Protein AF-A0A934KWA0-F1 (afdb_monomer)

Mean predicted aligned error: 17.01 Å

Foldseek 3Di:
DDDDDDDPDDDDDDDDDDPDPVVVVVVVCVVVPDPCPVFKDWDADPVGDIDIDGNPVVVVVVVVCPPDDDDDDPDDCPDVVVSVVVVCVVVVVVVLVVCLCPLVVPPDDDDPDPVVVVVSVVVSVVVSVVLVVQQVLCCVQPVPDHSSVLVVLCVQWDWDFDWDQDPVRDTFTATDIDDRDPVNVVVCVSSVHDDDDGDPGPDDPPPPPPDDDDD

Radius of gyration: 34.59 Å; Cα contacts (8 Å, |Δi|>4): 115; chains: 1; bounding box: 73×48×113 Å

Solvent-accessible surface area (backbone atoms only — not comparable to full-atom values): 13966 Å² total; per-residue (Å²): 139,83,84,84,77,83,84,85,78,81,82,75,87,83,81,97,79,73,93,77,68,64,68,67,62,54,54,61,49,66,75,72,46,60,93,60,62,84,35,53,51,73,50,71,46,100,86,70,51,77,47,75,47,70,45,62,67,60,46,50,55,49,60,74,50,59,95,67,81,88,83,87,71,94,65,78,78,88,46,65,66,57,56,50,53,58,58,52,45,53,56,54,51,52,50,50,54,49,43,40,45,62,75,68,57,53,63,93,72,92,62,90,49,69,71,57,45,52,54,49,50,51,53,52,49,51,53,48,52,53,50,50,52,47,38,54,56,30,53,76,71,40,77,86,63,53,51,62,63,52,52,60,53,52,63,69,59,43,81,42,79,46,75,44,80,42,98,85,78,45,76,43,81,41,71,43,67,56,80,68,52,71,71,46,45,52,49,30,60,67,69,71,53,79,79,79,81,77,68,76,76,84,74,83,70,77,78,76,73,81,71,82,83,82,133

Secondary structure (DSSP, 8-state):
------------S-----SSSHHHHHHHHHHHS-TTTTTEEEEE-TTS-EEEEE-HHHHHHHHHHTT------SS-TT-HHHHHHHHHHHHHHHHHHHHHHHTS--------SHHHHHHHHHHHHHHHHHHHHHHHHHHHH-TT--HHHHHHHHTT--EEEEEEE-TTSPEEEEEEEPPPPHHHHHHHHHHTPPPPPPPPP--------------

pLDDT: mean 72.19, std 19.42, range [23.7, 92.31]

Structure (mmCIF, N/CA/C/O backbone):
data_AF-A0A934KWA0-F1
#
_entry.id   AF-A0A934KWA0-F1
#
loop_
_atom_site.group_PDB
_atom_site.id
_atom_site.type_symbol
_atom_site.label_atom_id
_atom_site.label_alt_id
_atom_site.label_comp_id
_atom_site.label_asym_id
_atom_site.label_entity_id
_atom_site.label_seq_id
_atom_site.pdbx_PDB_ins_code
_atom_site.Cartn_x
_atom_site.Cartn_y
_atom_site.Cartn_z
_atom_site.occupancy
_atom_site.B_iso_or_equiv
_atom_site.auth_seq_id
_atom_site.auth_comp_id
_atom_site.auth_asym_id
_atom_site.auth_atom_id
_atom_site.pdbx_PDB_model_num
ATOM 1 N N . MET A 1 1 ? -10.140 -3.888 -29.975 1.00 26.48 1 MET A N 1
ATOM 2 C CA . MET A 1 1 ? -10.952 -3.617 -31.179 1.00 26.48 1 MET A CA 1
ATOM 3 C C . MET A 1 1 ? -10.407 -2.342 -31.814 1.00 26.48 1 MET A C 1
ATOM 5 O O . MET A 1 1 ? -10.840 -1.253 -31.469 1.00 26.48 1 MET A O 1
ATOM 9 N N . ALA A 1 2 ? -9.327 -2.464 -32.592 1.00 24.69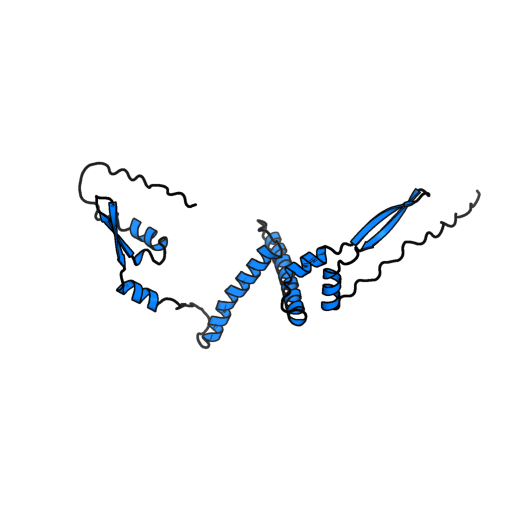 2 ALA A N 1
ATOM 10 C CA . ALA A 1 2 ? -8.645 -1.319 -33.194 1.00 24.69 2 ALA A CA 1
ATOM 11 C C . ALA A 1 2 ? -9.291 -1.021 -34.550 1.00 24.69 2 ALA A C 1
ATOM 13 O O . ALA A 1 2 ? -9.320 -1.880 -35.429 1.00 24.69 2 ALA A O 1
ATOM 14 N N . LEU A 1 3 ? -9.861 0.175 -34.671 1.00 24.25 3 LEU A N 1
ATOM 15 C CA . LEU A 1 3 ? -10.501 0.674 -35.879 1.00 24.25 3 LEU A CA 1
ATOM 16 C C . LEU A 1 3 ? -9.450 0.859 -36.981 1.00 24.25 3 LEU A C 1
ATOM 18 O O . LEU A 1 3 ? -8.521 1.652 -36.849 1.00 24.25 3 LEU A O 1
ATOM 22 N N . PHE A 1 4 ? -9.620 0.107 -38.063 1.00 23.70 4 PHE A N 1
ATOM 23 C CA . PHE A 1 4 ? -8.914 0.268 -39.327 1.00 23.70 4 PHE A CA 1
ATOM 24 C C . PHE A 1 4 ? -9.468 1.527 -40.015 1.00 23.70 4 PHE A C 1
ATOM 26 O O . PHE A 1 4 ? -10.576 1.503 -40.547 1.00 23.70 4 PHE A O 1
ATOM 33 N N . THR A 1 5 ? -8.747 2.646 -39.997 1.00 24.77 5 THR A N 1
ATOM 34 C CA . THR A 1 5 ? -9.050 3.783 -40.879 1.00 24.77 5 THR A CA 1
ATOM 35 C C . THR A 1 5 ? -8.259 3.624 -42.179 1.00 24.77 5 THR A C 1
ATOM 37 O O . THR A 1 5 ? -7.027 3.654 -42.151 1.00 24.77 5 THR A O 1
ATOM 40 N N . PRO A 1 6 ? -8.913 3.446 -43.342 1.00 26.98 6 PRO A N 1
ATOM 41 C CA . PRO A 1 6 ? -8.205 3.368 -44.608 1.00 26.98 6 PRO A CA 1
ATOM 42 C C . PRO A 1 6 ? -7.765 4.773 -45.032 1.00 26.98 6 PRO A C 1
ATOM 44 O O . PRO A 1 6 ? -8.578 5.687 -45.190 1.00 26.98 6 PRO A O 1
ATOM 47 N N . PHE A 1 7 ? -6.461 4.947 -45.238 1.00 31.39 7 PHE A N 1
ATOM 48 C CA . PHE A 1 7 ? -5.894 6.161 -45.815 1.00 31.39 7 PHE A CA 1
ATOM 49 C C . PHE A 1 7 ? -6.239 6.213 -47.309 1.00 31.39 7 PHE A C 1
ATOM 51 O O . PHE A 1 7 ? -5.635 5.532 -48.136 1.00 31.39 7 PHE A O 1
ATOM 58 N N . ARG A 1 8 ? -7.252 7.007 -47.666 1.00 29.08 8 ARG A N 1
ATOM 59 C CA . ARG A 1 8 ? -7.697 7.202 -49.052 1.00 29.08 8 ARG A CA 1
ATOM 60 C C . ARG A 1 8 ? -6.830 8.272 -49.727 1.00 29.08 8 ARG A C 1
ATOM 62 O O . ARG A 1 8 ? -7.223 9.430 -49.830 1.00 29.08 8 ARG A O 1
ATOM 69 N N . GLY A 1 9 ? -5.636 7.885 -50.173 1.00 30.06 9 GLY A N 1
ATOM 70 C CA . GLY A 1 9 ? -4.775 8.715 -51.020 1.00 30.06 9 GLY A CA 1
ATOM 71 C C . GLY A 1 9 ? -5.221 8.641 -52.481 1.00 30.06 9 GLY A C 1
ATOM 72 O O . GLY A 1 9 ? -5.033 7.624 -53.140 1.00 30.06 9 GLY A O 1
ATOM 73 N N . ARG A 1 10 ? -5.846 9.707 -52.985 1.00 28.20 10 ARG A N 1
ATOM 74 C CA . ARG A 1 10 ? -6.274 9.841 -54.384 1.00 28.20 10 ARG A CA 1
ATOM 75 C C . ARG A 1 10 ? -5.054 10.231 -55.237 1.00 28.20 10 ARG A C 1
ATOM 77 O O . ARG A 1 10 ? -4.599 11.366 -55.143 1.00 28.20 10 ARG A O 1
ATOM 84 N N . CYS A 1 11 ? -4.515 9.312 -56.042 1.00 31.84 11 CYS A N 1
ATOM 85 C CA . CYS A 1 11 ? -3.524 9.649 -57.071 1.00 31.84 11 CYS A CA 1
ATOM 86 C C . CYS A 1 11 ? -4.243 10.265 -58.276 1.00 31.84 11 CYS A C 1
ATOM 88 O O . CYS A 1 11 ? -5.042 9.598 -58.929 1.00 31.84 11 CYS A O 1
ATOM 90 N N . GLY A 1 12 ? -3.990 11.547 -58.539 1.00 27.45 12 GLY A N 1
ATOM 91 C CA . GLY A 1 12 ? -4.350 12.188 -59.801 1.00 27.45 12 GLY A CA 1
ATOM 92 C C . GLY A 1 12 ? -3.448 11.688 -60.930 1.00 27.45 12 GLY A C 1
ATOM 93 O O . GLY A 1 12 ? -2.262 11.447 -60.717 1.00 27.45 12 GLY A O 1
ATOM 94 N N . ASN A 1 13 ? -4.045 11.506 -62.106 1.00 32.91 13 ASN A N 1
ATOM 95 C CA . ASN A 1 13 ? -3.409 11.028 -63.330 1.00 32.91 13 ASN A CA 1
ATOM 96 C C . ASN A 1 13 ? -2.198 11.872 -63.759 1.00 32.91 13 ASN A C 1
ATOM 98 O O . ASN A 1 13 ? -2.255 13.098 -63.738 1.00 32.91 13 ASN A O 1
ATOM 102 N N . GLY A 1 14 ? -1.184 11.183 -64.292 1.00 32.72 14 GLY A N 1
ATOM 103 C CA . GLY A 1 14 ? -0.166 11.754 -65.174 1.00 32.72 14 GLY A CA 1
ATOM 104 C C . GLY A 1 14 ? 1.192 12.018 -64.521 1.00 32.72 14 GLY A C 1
ATOM 105 O O . GLY A 1 14 ? 1.295 12.744 -63.542 1.00 32.72 14 GLY A O 1
ATOM 106 N N . SER A 1 15 ? 2.240 11.489 -65.162 1.00 30.02 15 SER A N 1
ATOM 107 C CA . SER A 1 15 ? 3.671 11.749 -64.935 1.00 30.02 15 SER A CA 1
ATOM 108 C C . SER A 1 15 ? 4.362 10.976 -63.801 1.00 30.02 15 SER A C 1
ATOM 110 O O . SER A 1 15 ? 4.406 11.364 -62.634 1.00 30.02 15 SER A O 1
ATOM 112 N N . THR A 1 16 ? 5.027 9.901 -64.219 1.00 41.94 16 THR A N 1
ATOM 113 C CA . THR A 1 16 ? 6.156 9.233 -63.567 1.00 41.94 16 THR A CA 1
ATOM 114 C C . THR A 1 16 ? 7.265 10.224 -63.196 1.00 41.94 16 THR A C 1
ATOM 116 O O . THR A 1 16 ? 7.992 10.657 -64.082 1.00 41.94 16 THR A O 1
ATOM 119 N N . ASN A 1 17 ? 7.410 10.572 -61.913 1.00 37.22 17 ASN A N 1
ATOM 120 C CA . ASN A 1 17 ? 8.693 10.735 -61.200 1.00 37.22 17 ASN A CA 1
ATOM 121 C C . ASN A 1 17 ? 8.428 11.286 -59.785 1.00 37.22 17 ASN A C 1
ATOM 123 O O . ASN A 1 17 ? 8.239 12.484 -59.591 1.00 37.22 17 ASN A O 1
ATOM 127 N N . CYS A 1 18 ? 8.437 10.408 -58.780 1.00 34.41 18 CYS A N 1
ATOM 128 C CA . CYS A 1 18 ? 8.291 10.779 -57.369 1.00 34.41 18 CYS A CA 1
ATOM 129 C C . CYS A 1 18 ? 9.454 10.229 -56.526 1.00 34.41 18 CYS A C 1
ATOM 131 O O . CYS A 1 18 ? 9.234 9.685 -55.448 1.00 34.41 18 CYS A O 1
ATOM 133 N N . ASN A 1 19 ? 10.701 10.392 -56.982 1.00 34.44 19 ASN A N 1
ATOM 134 C CA . ASN A 1 19 ? 11.896 9.949 -56.242 1.00 34.44 19 ASN A CA 1
ATOM 135 C C . ASN A 1 19 ? 12.283 10.831 -55.029 1.00 34.44 19 ASN A C 1
ATOM 137 O O . ASN A 1 19 ? 13.259 10.534 -54.349 1.00 34.44 19 ASN A O 1
ATOM 141 N N . GLY A 1 20 ? 11.534 11.900 -54.718 1.00 34.12 20 GLY A N 1
ATOM 142 C CA . GLY A 1 20 ? 11.915 12.866 -53.670 1.00 34.12 20 GLY A CA 1
ATOM 143 C C . GLY A 1 20 ? 11.058 12.901 -52.395 1.00 34.12 20 GLY A C 1
ATOM 144 O O . GLY A 1 20 ? 11.510 13.427 -51.381 1.00 34.12 20 GLY A O 1
ATOM 145 N N . LYS A 1 21 ? 9.823 12.374 -52.401 1.00 32.59 21 LYS A N 1
ATOM 146 C CA . LYS A 1 21 ? 8.865 12.540 -51.276 1.00 32.59 21 LYS A CA 1
ATOM 147 C C . LYS A 1 21 ? 8.673 11.292 -50.403 1.00 32.59 21 LYS A C 1
ATOM 149 O O . LYS A 1 21 ? 8.038 11.371 -49.354 1.00 32.59 21 LYS A O 1
ATOM 154 N N . THR A 1 22 ? 9.274 10.163 -50.769 1.00 36.81 22 THR A N 1
ATOM 155 C CA . THR A 1 22 ? 9.240 8.899 -50.008 1.00 36.81 22 THR A CA 1
ATOM 156 C C . THR A 1 22 ? 10.179 8.876 -48.790 1.00 36.81 22 THR A C 1
ATOM 158 O O . THR A 1 22 ? 10.024 8.027 -47.912 1.00 36.81 22 THR A O 1
ATOM 161 N N . SER A 1 23 ? 11.116 9.824 -48.666 1.00 30.55 23 SER A N 1
ATOM 162 C CA . SER A 1 23 ? 12.119 9.837 -47.585 1.00 30.55 23 SER A CA 1
ATOM 163 C C . SER A 1 23 ? 11.609 10.371 -46.236 1.00 30.55 23 SER A C 1
ATOM 165 O O . SER A 1 23 ? 12.073 9.922 -45.191 1.00 30.55 23 SER A O 1
ATOM 167 N N . ARG A 1 24 ? 10.630 11.292 -46.214 1.00 30.70 24 ARG A N 1
ATOM 168 C CA . ARG A 1 24 ? 10.075 11.844 -44.955 1.00 30.70 24 ARG A CA 1
ATOM 169 C C . ARG A 1 24 ? 8.954 11.005 -44.341 1.00 30.70 24 ARG A C 1
ATOM 171 O O . ARG A 1 24 ? 8.833 10.967 -43.123 1.00 30.70 24 ARG A O 1
ATOM 178 N N . ALA A 1 25 ? 8.159 10.302 -45.149 1.00 34.50 25 ALA A N 1
ATOM 179 C CA . ALA A 1 25 ? 7.115 9.412 -44.628 1.00 34.50 25 ALA A CA 1
ATOM 180 C C . ALA A 1 25 ? 7.701 8.125 -44.012 1.00 34.50 25 ALA A C 1
ATOM 182 O O . ALA A 1 25 ? 7.120 7.548 -43.097 1.00 34.50 25 ALA A O 1
ATOM 183 N N . THR A 1 26 ? 8.885 7.701 -44.464 1.00 38.91 26 THR A N 1
ATOM 184 C CA . THR A 1 26 ? 9.557 6.485 -43.986 1.00 38.91 26 THR A CA 1
ATOM 185 C C . THR A 1 26 ? 10.257 6.645 -42.635 1.00 38.91 26 THR A C 1
ATOM 187 O O . THR A 1 26 ? 10.508 5.634 -41.983 1.00 38.91 26 THR A O 1
ATOM 190 N N . SER A 1 27 ? 10.565 7.864 -42.175 1.00 36.16 27 SER A N 1
ATOM 191 C CA . SER A 1 27 ? 11.178 8.087 -40.853 1.00 36.16 27 SER A CA 1
ATOM 192 C C . SER A 1 27 ? 10.148 8.081 -39.719 1.00 36.16 27 SER A C 1
ATOM 194 O O . SER A 1 27 ? 10.393 7.462 -38.686 1.00 36.16 27 SER A O 1
ATOM 196 N N . ALA A 1 28 ? 8.971 8.680 -39.929 1.00 33.91 28 ALA A N 1
ATOM 197 C CA . ALA A 1 28 ? 7.883 8.682 -38.948 1.00 33.91 28 ALA A CA 1
ATOM 198 C C . ALA A 1 28 ? 7.320 7.269 -38.712 1.00 33.91 28 ALA A C 1
ATOM 200 O O . ALA A 1 28 ? 7.173 6.847 -37.569 1.00 33.91 28 ALA A O 1
ATOM 201 N N . TRP A 1 29 ? 7.121 6.487 -39.780 1.00 37.09 29 TRP A N 1
ATOM 202 C CA . TRP A 1 29 ? 6.701 5.084 -39.676 1.00 37.09 29 TRP A CA 1
ATOM 203 C C . TRP A 1 29 ? 7.728 4.200 -38.959 1.00 37.09 29 TRP A C 1
ATOM 205 O O . TRP A 1 29 ? 7.348 3.283 -38.239 1.00 37.09 29 TRP A O 1
ATOM 215 N N . ARG A 1 30 ? 9.030 4.481 -39.094 1.00 44.53 30 ARG A N 1
ATOM 216 C CA . ARG A 1 30 ? 10.100 3.683 -38.470 1.00 44.53 30 ARG A CA 1
ATOM 217 C C . ARG A 1 30 ? 10.130 3.802 -36.942 1.00 44.53 30 ARG A C 1
ATOM 219 O O . ARG A 1 30 ? 10.584 2.869 -36.291 1.00 44.53 30 ARG A O 1
ATOM 226 N N . ASN A 1 31 ? 9.617 4.905 -36.392 1.00 44.97 31 ASN A N 1
ATOM 227 C CA . ASN A 1 31 ? 9.522 5.130 -34.945 1.00 44.97 31 ASN A CA 1
ATOM 228 C C . ASN A 1 31 ? 8.216 4.597 -34.331 1.00 44.97 31 ASN A C 1
ATOM 230 O O . ASN A 1 31 ? 8.148 4.415 -33.120 1.00 44.97 31 ASN A O 1
ATOM 234 N N . SER A 1 32 ? 7.184 4.355 -35.145 1.00 47.62 32 SER A N 1
ATOM 235 C CA . SER A 1 32 ? 5.859 3.893 -34.695 1.00 47.62 32 SER A CA 1
ATOM 236 C C . SER A 1 32 ? 5.581 2.426 -35.016 1.00 47.62 32 SER A C 1
ATOM 238 O O . SER A 1 32 ? 4.566 1.880 -34.584 1.00 47.62 32 SER A O 1
ATOM 240 N N . ALA A 1 33 ? 6.442 1.787 -35.805 1.00 52.25 33 ALA A N 1
ATOM 241 C CA . ALA A 1 33 ? 6.267 0.398 -36.179 1.00 52.25 33 ALA A CA 1
ATOM 242 C C . ALA A 1 33 ? 6.744 -0.536 -35.047 1.00 52.25 33 ALA A C 1
ATOM 244 O O . ALA A 1 33 ? 7.738 -0.230 -34.382 1.00 52.25 33 ALA A O 1
ATOM 245 N N . PRO A 1 34 ? 6.069 -1.682 -34.824 1.00 58.66 34 PRO A N 1
ATOM 246 C CA . PRO A 1 34 ? 6.505 -2.672 -33.847 1.00 58.66 34 PRO A CA 1
ATOM 247 C C . PRO A 1 34 ? 7.989 -3.028 -34.046 1.00 58.66 34 PRO A C 1
ATOM 249 O O . PRO A 1 34 ? 8.449 -3.029 -35.189 1.00 58.66 34 PRO A O 1
ATOM 252 N N . PRO A 1 35 ? 8.734 -3.425 -32.996 1.00 60.62 35 PRO A N 1
ATOM 253 C CA . PRO A 1 35 ? 10.149 -3.806 -33.110 1.00 60.62 35 PRO A CA 1
ATOM 254 C C . PRO A 1 35 ? 10.421 -4.843 -34.219 1.00 60.62 35 PRO A C 1
ATOM 256 O O . PRO A 1 35 ? 11.495 -4.871 -34.817 1.00 60.62 35 PRO A O 1
ATOM 259 N N . ALA A 1 36 ? 9.413 -5.666 -34.532 1.00 61.34 36 ALA A N 1
ATOM 260 C CA . ALA A 1 36 ? 9.444 -6.693 -35.568 1.00 61.34 36 ALA A CA 1
ATOM 261 C C . ALA A 1 36 ? 9.120 -6.202 -36.995 1.00 61.34 36 ALA A C 1
ATOM 263 O O . ALA A 1 36 ? 9.398 -6.912 -37.959 1.00 61.34 36 ALA A O 1
ATOM 264 N N . ALA A 1 37 ? 8.572 -4.999 -37.170 1.00 62.97 37 ALA A N 1
ATOM 265 C CA . ALA A 1 37 ? 8.130 -4.489 -38.472 1.00 62.97 37 ALA A CA 1
ATOM 266 C C . ALA A 1 37 ? 9.279 -4.258 -39.465 1.00 62.97 37 ALA A C 1
ATOM 268 O O . ALA A 1 37 ? 9.061 -4.175 -40.667 1.00 62.97 37 ALA A O 1
ATOM 269 N N . GLY A 1 38 ? 10.518 -4.179 -38.974 1.00 70.06 38 GLY A N 1
ATOM 270 C CA . GLY A 1 38 ? 11.710 -4.129 -39.814 1.00 70.06 38 GLY A CA 1
ATOM 271 C C . GLY A 1 38 ? 12.318 -5.494 -40.152 1.00 70.06 38 GLY A C 1
ATOM 272 O O . GLY A 1 38 ? 13.336 -5.497 -40.840 1.00 70.06 38 GLY A O 1
ATOM 273 N N . LEU A 1 39 ? 11.783 -6.604 -39.629 1.00 76.62 39 LEU A N 1
ATOM 274 C CA . LEU A 1 39 ? 12.355 -7.957 -39.743 1.00 76.62 39 LEU A CA 1
ATOM 275 C C . LEU A 1 39 ? 11.641 -8.835 -40.777 1.00 76.62 39 LEU A C 1
ATOM 277 O O . LEU A 1 39 ? 12.206 -9.837 -41.213 1.00 76.62 39 LEU A O 1
ATOM 281 N N . ILE A 1 40 ? 10.417 -8.469 -41.153 1.00 80.31 40 ILE A N 1
ATOM 282 C CA . ILE A 1 40 ? 9.577 -9.221 -42.084 1.00 80.31 40 ILE A CA 1
ATOM 283 C C . ILE A 1 40 ? 9.392 -8.367 -43.335 1.00 80.31 40 ILE A C 1
ATOM 285 O O . ILE A 1 40 ? 8.896 -7.244 -43.256 1.00 80.31 40 ILE A O 1
ATOM 289 N N . GLN A 1 41 ? 9.816 -8.888 -44.480 1.00 78.56 41 GLN A N 1
ATOM 290 C CA . GLN A 1 41 ? 9.499 -8.320 -45.781 1.00 78.56 41 GLN A CA 1
ATOM 291 C C . GLN A 1 41 ? 8.272 -9.042 -46.318 1.00 78.56 41 GLN A C 1
ATOM 293 O O . GLN A 1 41 ? 8.291 -10.259 -46.475 1.00 78.56 41 GLN A O 1
ATOM 298 N N . THR A 1 42 ? 7.207 -8.293 -46.576 1.00 80.62 42 THR A N 1
ATOM 299 C CA . THR A 1 42 ? 5.956 -8.841 -47.098 1.00 80.62 42 THR A CA 1
ATOM 300 C C . THR A 1 42 ? 5.711 -8.280 -48.486 1.00 80.62 42 THR A C 1
ATOM 302 O O . THR A 1 42 ? 5.685 -7.062 -48.665 1.00 80.62 42 THR A O 1
ATOM 305 N N . THR A 1 43 ? 5.508 -9.159 -49.458 1.00 79.12 43 THR A N 1
ATOM 306 C CA . THR A 1 43 ? 5.052 -8.818 -50.803 1.00 79.12 43 THR A CA 1
ATOM 307 C C . THR A 1 43 ? 3.638 -9.352 -50.990 1.00 79.12 43 THR A C 1
ATOM 309 O O . THR A 1 43 ? 3.311 -10.460 -50.566 1.00 79.12 43 THR A O 1
ATOM 312 N N . VAL A 1 44 ? 2.770 -8.537 -51.585 1.00 82.75 44 VAL A N 1
ATOM 313 C CA . VAL A 1 44 ? 1.404 -8.935 -51.934 1.00 82.75 44 VAL A CA 1
ATOM 314 C C . VAL A 1 44 ? 1.297 -8.882 -53.445 1.00 82.75 44 VAL A C 1
ATOM 316 O O . VAL A 1 44 ? 1.573 -7.840 -54.039 1.00 82.75 44 VAL A O 1
ATOM 319 N N . ASP A 1 45 ? 0.948 -10.009 -54.054 1.00 80.81 45 ASP A N 1
ATOM 320 C CA . ASP A 1 45 ? 0.772 -10.095 -55.499 1.00 80.81 45 ASP A CA 1
ATOM 321 C C . ASP A 1 45 ? -0.593 -9.524 -55.928 1.00 80.81 45 ASP A C 1
ATOM 323 O O . ASP A 1 45 ? -1.524 -9.407 -55.127 1.00 80.81 45 ASP A O 1
ATOM 327 N N . SER A 1 46 ? -0.735 -9.192 -57.209 1.00 74.50 46 SER A N 1
ATOM 328 C CA . SER A 1 46 ? -1.949 -8.624 -57.823 1.00 74.50 46 SER A CA 1
ATOM 329 C C . SER A 1 46 ? -3.202 -9.507 -57.690 1.00 74.50 46 SER A C 1
ATOM 331 O O . SER A 1 46 ? -4.320 -9.007 -57.795 1.00 74.50 46 SER A O 1
ATOM 333 N N . GLN A 1 47 ? -3.024 -10.798 -57.389 1.00 75.94 47 GLN A N 1
ATOM 334 C CA . GLN A 1 47 ? -4.087 -11.769 -57.095 1.00 75.94 47 GLN A CA 1
ATOM 335 C C . GLN A 1 47 ? -4.416 -11.898 -55.592 1.00 75.94 47 GLN A C 1
ATOM 337 O O . GLN A 1 47 ? -5.211 -12.750 -55.201 1.00 75.94 47 GLN A O 1
ATOM 342 N N . GLY A 1 48 ? -3.808 -11.075 -54.731 1.00 76.94 48 GLY A N 1
ATOM 343 C CA . GLY A 1 48 ? -4.055 -11.068 -53.286 1.00 76.94 48 GLY A CA 1
ATOM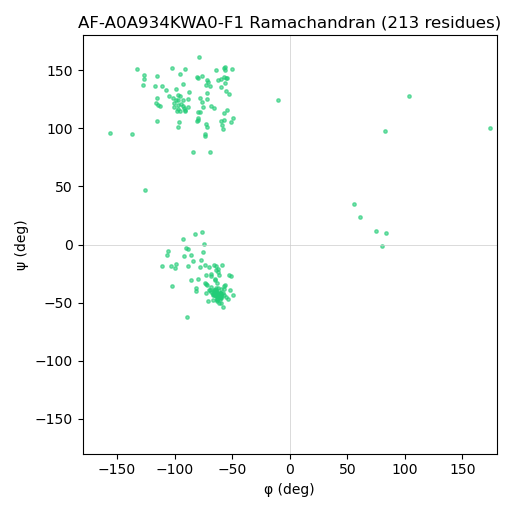 344 C C . GLY A 1 48 ? -3.268 -12.112 -52.486 1.00 76.94 48 GLY A C 1
ATOM 345 O O . GLY A 1 48 ? -3.530 -12.278 -51.296 1.00 76.94 48 GLY A O 1
ATOM 346 N N . GLN A 1 49 ? -2.295 -12.804 -53.092 1.00 73.56 49 GLN A N 1
ATOM 347 C CA . GLN A 1 49 ? -1.417 -13.715 -52.355 1.00 73.56 49 GLN A CA 1
ATOM 348 C C . GLN A 1 49 ? -0.341 -12.950 -51.584 1.00 73.56 49 GLN A C 1
ATOM 350 O O . GLN A 1 49 ? 0.409 -12.156 -52.151 1.00 73.56 49 GLN A O 1
ATOM 355 N N . LEU A 1 50 ? -0.262 -13.219 -50.280 1.00 83.94 50 LEU A N 1
ATOM 356 C CA . LEU A 1 50 ? 0.721 -12.640 -49.373 1.00 83.94 50 LEU A CA 1
ATOM 357 C C . LEU A 1 50 ? 1.908 -13.592 -49.223 1.00 83.94 50 LEU A C 1
ATOM 359 O O . LEU A 1 50 ? 1.775 -14.675 -48.658 1.00 83.94 50 LEU A O 1
ATOM 363 N N . THR A 1 51 ? 3.076 -13.162 -49.688 1.00 79.38 51 THR A N 1
ATOM 364 C CA . THR A 1 51 ? 4.345 -13.858 -49.466 1.00 79.38 51 THR A CA 1
ATOM 365 C C . THR A 1 51 ? 5.160 -13.062 -48.459 1.00 79.38 51 THR A C 1
ATOM 367 O O . THR A 1 51 ? 5.275 -11.843 -48.574 1.00 79.38 51 THR A O 1
ATOM 370 N N . TYR A 1 52 ? 5.726 -13.728 -47.455 1.00 82.81 52 TYR A N 1
ATOM 371 C CA . TYR A 1 52 ? 6.593 -13.070 -46.483 1.00 82.81 52 TYR A CA 1
ATOM 372 C C . TYR A 1 52 ? 7.937 -13.781 -46.372 1.00 82.81 52 TYR A C 1
ATOM 374 O O . TYR A 1 52 ? 8.028 -15.008 -46.406 1.00 82.81 52 TYR A O 1
ATOM 382 N N . THR A 1 53 ? 8.994 -12.997 -46.205 1.00 81.94 53 THR A N 1
ATOM 383 C CA . THR A 1 53 ? 10.349 -13.477 -45.953 1.00 81.94 53 THR A CA 1
ATOM 384 C C . THR A 1 53 ? 10.902 -12.796 -44.710 1.00 81.94 53 THR A C 1
ATOM 386 O O . THR A 1 53 ? 10.707 -11.603 -44.470 1.00 81.94 53 THR A O 1
ATOM 389 N N . LEU A 1 54 ? 11.568 -13.582 -43.865 1.00 84.56 54 LEU A N 1
ATOM 390 C CA . LEU A 1 54 ? 12.179 -13.080 -42.641 1.00 84.56 54 LEU A CA 1
ATOM 391 C C . LEU A 1 54 ? 13.663 -12.807 -42.880 1.00 84.56 54 LEU A C 1
ATOM 393 O O . LEU A 1 54 ? 14.415 -13.710 -43.257 1.00 84.56 54 LEU A O 1
ATOM 397 N N . ASP A 1 55 ? 14.096 -11.580 -42.599 1.00 85.06 55 ASP A N 1
ATOM 398 C CA . ASP A 1 55 ? 15.504 -11.196 -42.650 1.00 85.06 55 ASP A CA 1
ATOM 399 C C . ASP A 1 55 ? 16.247 -11.799 -41.448 1.00 85.06 55 ASP A C 1
ATOM 401 O O . ASP A 1 55 ? 16.289 -11.251 -40.340 1.00 85.06 55 ASP A O 1
ATOM 405 N N . ARG A 1 56 ? 16.829 -12.981 -41.673 1.00 83.88 56 ARG A N 1
ATOM 406 C CA . ARG A 1 56 ? 17.553 -13.743 -40.647 1.00 83.88 56 ARG A CA 1
ATOM 407 C C . ARG A 1 56 ? 18.813 -13.028 -40.163 1.00 83.88 56 ARG A C 1
ATOM 409 O O . ARG A 1 56 ? 19.192 -13.216 -39.006 1.00 83.88 56 ARG A O 1
ATOM 416 N N . ALA A 1 57 ? 19.461 -12.229 -41.011 1.00 83.75 57 ALA A N 1
ATOM 417 C CA . ALA A 1 57 ? 20.674 -11.503 -40.647 1.00 83.75 57 ALA A CA 1
ATOM 418 C C . ALA A 1 57 ? 20.337 -10.380 -39.664 1.00 83.75 57 ALA A C 1
ATOM 420 O O . ALA A 1 57 ? 20.916 -10.301 -38.578 1.00 83.75 57 ALA A O 1
ATOM 421 N N . LYS A 1 58 ? 19.315 -9.585 -39.988 1.00 80.88 58 LYS A N 1
ATOM 422 C CA . LYS A 1 58 ? 18.827 -8.521 -39.114 1.00 80.88 58 LYS A CA 1
ATOM 423 C C . LYS A 1 58 ? 18.219 -9.064 -37.825 1.00 80.88 58 LYS A C 1
ATOM 425 O O . LYS A 1 58 ? 18.495 -8.521 -36.758 1.00 80.88 58 LYS A O 1
ATOM 430 N N . LEU A 1 59 ? 17.479 -10.176 -37.891 1.00 82.69 59 LEU A N 1
ATOM 431 C CA . LEU A 1 59 ? 16.982 -10.868 -36.698 1.00 82.69 59 LEU A CA 1
ATOM 432 C C . LEU A 1 59 ? 18.137 -11.293 -35.781 1.00 82.69 59 LEU A C 1
ATOM 434 O O . LEU A 1 59 ? 18.045 -11.123 -34.569 1.00 82.69 59 LEU A O 1
ATOM 438 N N . ARG A 1 60 ? 19.241 -11.808 -36.337 1.00 83.31 60 ARG A N 1
ATOM 439 C CA . ARG A 1 60 ? 20.424 -12.204 -35.559 1.00 83.31 60 ARG A CA 1
ATOM 440 C C . ARG A 1 60 ? 21.088 -11.002 -34.877 1.00 83.31 60 ARG A C 1
ATOM 442 O O . ARG A 1 60 ? 21.490 -11.118 -33.723 1.00 83.31 60 ARG A O 1
ATOM 449 N N . THR A 1 61 ? 21.170 -9.851 -35.546 1.00 81.12 61 THR A N 1
ATOM 450 C CA . THR A 1 61 ? 21.709 -8.610 -34.961 1.00 81.12 61 THR A CA 1
ATOM 451 C C . THR A 1 61 ? 20.806 -8.021 -33.880 1.00 81.12 61 THR A C 1
ATOM 453 O O . THR A 1 61 ? 21.304 -7.511 -32.882 1.00 81.12 61 THR A O 1
ATOM 456 N N . VAL A 1 62 ? 19.485 -8.068 -34.061 1.00 78.75 62 VAL A N 1
ATOM 457 C CA . VAL A 1 62 ? 18.537 -7.603 -33.038 1.00 78.75 62 VAL A CA 1
ATOM 458 C C . VAL A 1 62 ? 18.607 -8.521 -31.819 1.00 78.75 62 VAL A C 1
ATOM 460 O O . VAL A 1 62 ? 18.854 -8.033 -30.722 1.00 78.75 62 VAL A O 1
ATOM 463 N N . ARG A 1 63 ? 18.567 -9.844 -32.018 1.00 79.44 63 ARG A N 1
ATOM 464 C CA . ARG A 1 63 ? 18.731 -10.838 -30.944 1.00 79.44 63 ARG A CA 1
ATOM 465 C C . ARG A 1 63 ? 20.044 -10.714 -30.175 1.00 79.44 63 ARG A C 1
ATOM 467 O O . ARG A 1 63 ? 20.061 -10.937 -28.975 1.00 79.44 63 ARG A O 1
ATOM 474 N N . SER A 1 64 ? 21.152 -10.356 -30.829 1.00 78.81 64 SER A N 1
ATOM 475 C CA . SER A 1 64 ? 22.431 -10.171 -30.124 1.00 78.81 64 SER A CA 1
ATOM 476 C C . SER A 1 64 ? 22.492 -8.888 -29.287 1.00 78.81 64 SER A C 1
ATOM 478 O O . SER A 1 64 ? 23.362 -8.758 -28.421 1.00 78.81 64 SER A O 1
ATOM 480 N N . ARG A 1 65 ? 21.590 -7.935 -29.548 1.00 75.19 65 ARG A N 1
ATOM 481 C CA . ARG A 1 65 ? 21.455 -6.663 -28.824 1.00 75.19 65 ARG A CA 1
ATOM 482 C C . ARG A 1 65 ? 20.334 -6.687 -27.784 1.00 75.19 65 ARG A C 1
ATOM 484 O O . ARG A 1 65 ? 20.359 -5.865 -26.872 1.00 75.19 65 ARG A O 1
ATOM 491 N N . GLU A 1 66 ? 19.380 -7.605 -27.907 1.00 75.81 66 GLU A N 1
ATOM 492 C CA . GLU A 1 66 ? 18.328 -7.835 -26.916 1.00 75.81 66 GLU A CA 1
ATOM 493 C C . GLU A 1 66 ? 18.933 -8.129 -25.531 1.00 75.81 66 GLU A C 1
ATOM 495 O O . GLU A 1 66 ? 19.953 -8.805 -25.402 1.00 75.81 66 GLU A O 1
ATOM 500 N N . GLY A 1 67 ? 18.332 -7.558 -24.482 1.00 72.81 67 GLY A N 1
ATOM 501 C CA . GLY A 1 67 ? 18.791 -7.705 -23.095 1.00 72.81 67 GLY A CA 1
ATOM 502 C C . GLY A 1 67 ? 19.964 -6.805 -22.679 1.00 72.81 67 GLY A C 1
ATOM 503 O O . GLY A 1 67 ? 20.361 -6.839 -21.516 1.00 72.81 67 GLY A O 1
ATOM 504 N N . ARG A 1 68 ? 20.513 -5.975 -23.580 1.00 79.56 68 ARG A N 1
ATOM 505 C CA . ARG A 1 68 ? 21.553 -4.989 -23.237 1.00 79.56 68 ARG A CA 1
ATOM 506 C C . ARG A 1 68 ? 20.926 -3.636 -22.905 1.00 79.56 68 ARG A C 1
ATOM 508 O O . ARG A 1 68 ? 20.236 -3.052 -23.737 1.00 79.56 68 ARG A O 1
ATOM 515 N N . TYR A 1 69 ? 21.219 -3.114 -21.717 1.00 75.31 69 TYR A N 1
ATOM 516 C CA . TYR A 1 69 ? 20.790 -1.784 -21.279 1.00 75.31 69 TYR A CA 1
ATOM 517 C C . TYR A 1 69 ? 21.970 -0.813 -21.330 1.00 75.31 69 TYR A C 1
ATOM 519 O O . TYR A 1 69 ? 23.027 -1.088 -20.767 1.00 75.31 69 TYR A O 1
ATOM 527 N N . LEU A 1 70 ? 21.793 0.329 -21.998 1.00 81.81 70 LEU A N 1
ATOM 528 C CA . LEU A 1 70 ? 22.760 1.425 -21.970 1.00 81.81 70 LEU A CA 1
ATOM 529 C C . LEU A 1 70 ? 22.318 2.434 -20.909 1.00 81.81 70 LEU A C 1
ATOM 531 O O . LEU A 1 70 ? 21.364 3.180 -21.125 1.00 81.81 70 LEU A O 1
ATOM 535 N N . LEU A 1 71 ? 23.005 2.455 -19.768 1.00 81.50 71 LEU A N 1
ATOM 536 C CA . LEU A 1 71 ? 22.771 3.448 -18.724 1.00 81.50 71 LEU A CA 1
ATOM 537 C C . LEU A 1 71 ? 23.721 4.624 -18.941 1.00 81.50 71 LEU A C 1
ATOM 539 O O . LEU A 1 71 ? 24.939 4.466 -18.898 1.00 81.50 71 LEU A O 1
ATOM 543 N N . ARG A 1 72 ? 23.161 5.814 -19.154 1.00 83.62 72 ARG A N 1
ATOM 544 C CA . ARG A 1 72 ? 23.920 7.066 -19.147 1.00 83.62 72 ARG A CA 1
ATOM 545 C C . ARG A 1 72 ? 23.782 7.699 -17.770 1.00 83.62 72 ARG A C 1
ATOM 547 O O . ARG A 1 72 ? 22.672 8.022 -17.362 1.00 83.62 72 ARG A O 1
ATOM 554 N N . THR A 1 73 ? 24.898 7.890 -17.078 1.00 82.00 73 THR A N 1
ATOM 555 C CA . THR A 1 73 ? 24.934 8.510 -15.750 1.00 82.00 73 THR A CA 1
ATOM 556 C C . THR A 1 73 ? 26.020 9.581 -15.686 1.00 82.00 73 THR A C 1
ATOM 558 O O . THR A 1 73 ? 27.002 9.518 -16.423 1.00 82.00 73 THR A O 1
ATOM 561 N N . ASN A 1 74 ? 25.813 10.586 -14.839 1.00 85.00 74 ASN A N 1
ATOM 562 C CA . ASN A 1 74 ? 26.816 11.576 -14.441 1.00 85.00 74 ASN A CA 1
ATOM 563 C C . ASN A 1 74 ? 27.640 11.117 -13.223 1.00 85.00 74 ASN A C 1
ATOM 565 O O . ASN A 1 74 ? 28.536 11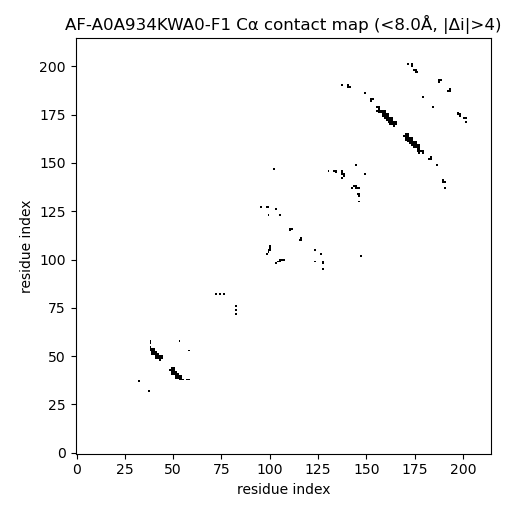.833 -12.789 1.00 85.00 74 ASN A O 1
ATOM 569 N N . LEU A 1 75 ? 27.309 9.956 -12.653 1.00 80.50 75 LEU A N 1
ATOM 570 C CA . LEU A 1 75 ? 28.017 9.347 -11.532 1.00 80.50 75 LE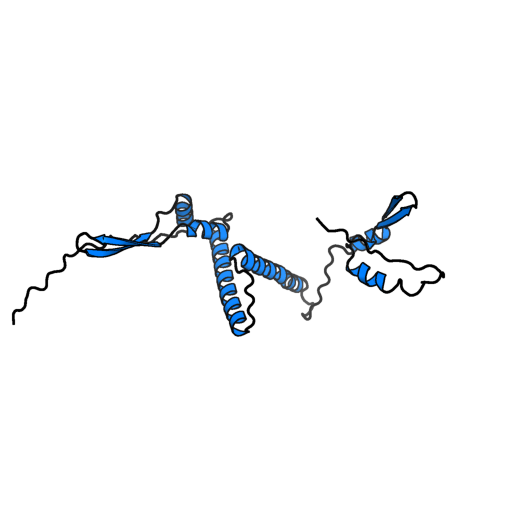U A CA 1
ATOM 571 C C . LEU A 1 75 ? 29.321 8.705 -12.024 1.00 80.50 75 LEU A C 1
ATOM 573 O O . LEU A 1 75 ? 29.365 8.164 -13.131 1.00 80.50 75 LEU A O 1
ATOM 577 N N . SER A 1 76 ? 30.367 8.751 -11.195 1.00 75.56 76 SER A N 1
ATOM 578 C CA . SER A 1 76 ? 31.650 8.117 -11.514 1.00 75.56 76 SER A CA 1
ATOM 579 C C . SER A 1 76 ? 31.460 6.610 -11.715 1.00 75.56 76 SER A C 1
ATOM 581 O O . SER A 1 76 ? 30.741 5.957 -10.954 1.00 75.56 76 SER A O 1
ATOM 583 N N . ALA A 1 77 ? 32.072 6.057 -12.762 1.00 66.06 77 ALA A N 1
ATOM 584 C CA . ALA A 1 77 ? 31.861 4.678 -13.213 1.00 66.06 77 ALA A CA 1
ATOM 585 C C . ALA A 1 77 ? 32.562 3.619 -12.337 1.00 66.06 77 ALA A C 1
ATOM 587 O O . ALA A 1 77 ? 32.608 2.447 -12.709 1.00 66.06 77 ALA A O 1
ATOM 588 N N . ASP A 1 78 ? 33.084 4.020 -11.176 1.00 77.50 78 ASP A N 1
ATOM 589 C CA . ASP A 1 78 ? 33.937 3.197 -10.314 1.00 77.50 78 ASP A CA 1
ATOM 590 C C . ASP A 1 78 ? 33.207 1.966 -9.753 1.00 77.50 78 ASP A C 1
ATOM 592 O O . ASP A 1 78 ? 33.841 0.974 -9.397 1.00 77.50 78 ASP A O 1
ATOM 596 N N . ASN A 1 79 ? 31.866 1.992 -9.709 1.00 81.56 79 ASN A N 1
ATOM 597 C CA . ASN A 1 79 ? 31.054 0.846 -9.306 1.00 81.56 79 ASN A CA 1
ATOM 598 C C . ASN A 1 79 ? 29.820 0.644 -10.217 1.00 81.56 79 ASN A C 1
ATOM 600 O O . ASN A 1 79 ? 28.759 1.234 -9.969 1.00 81.56 79 ASN A O 1
ATOM 604 N N . PRO A 1 80 ? 29.908 -0.221 -11.245 1.00 83.12 80 PRO A N 1
ATOM 605 C CA . PRO A 1 80 ? 28.790 -0.487 -12.150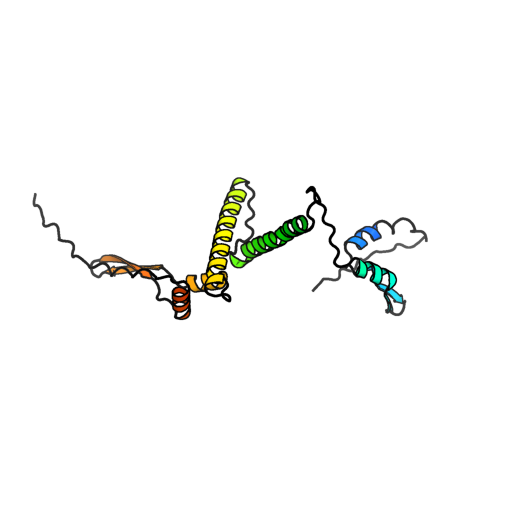 1.00 83.12 80 PRO A CA 1
ATOM 606 C C . PRO A 1 80 ? 27.593 -1.155 -11.455 1.00 83.12 80 PRO A C 1
ATOM 608 O O . PRO A 1 80 ? 26.451 -0.915 -11.852 1.00 83.12 80 PRO A O 1
ATOM 611 N N . GLU A 1 81 ? 27.807 -1.945 -10.394 1.00 86.06 81 GLU A N 1
ATOM 612 C CA . GLU A 1 81 ? 26.702 -2.540 -9.630 1.00 86.06 81 GLU A CA 1
ATOM 613 C C . GLU A 1 81 ? 25.880 -1.478 -8.908 1.00 86.06 81 GLU A C 1
ATOM 615 O O . GLU A 1 81 ? 24.654 -1.570 -8.842 1.00 86.06 81 GLU A O 1
ATOM 620 N N . TRP A 1 82 ? 26.543 -0.463 -8.357 1.00 84.88 82 TRP A N 1
ATOM 621 C CA . TRP A 1 82 ? 25.864 0.619 -7.659 1.00 84.88 82 TRP A CA 1
ATOM 622 C C . TRP A 1 82 ? 25.025 1.459 -8.625 1.00 84.88 82 TRP A C 1
ATOM 624 O O . TRP A 1 82 ? 23.849 1.704 -8.354 1.00 84.88 82 TRP A O 1
ATOM 634 N N . VAL A 1 83 ? 25.570 1.790 -9.802 1.00 87.31 83 VAL A N 1
ATOM 635 C CA . VAL A 1 83 ? 24.823 2.473 -10.875 1.00 87.31 83 VAL A CA 1
ATOM 636 C C . VAL A 1 83 ? 23.587 1.665 -11.283 1.00 87.31 83 VAL A C 1
ATOM 638 O O . VAL A 1 83 ? 22.497 2.223 -11.421 1.00 87.31 83 VAL A O 1
ATOM 641 N N . TRP A 1 84 ? 23.725 0.344 -11.419 1.00 87.06 84 TRP A N 1
ATOM 642 C CA . TRP A 1 84 ? 22.598 -0.541 -11.706 1.00 87.06 84 TRP A CA 1
ATOM 643 C C . TRP A 1 84 ? 21.548 -0.548 -10.585 1.00 87.06 84 TRP A C 1
ATOM 645 O O . TRP A 1 84 ? 20.354 -0.446 -10.864 1.00 87.06 84 TRP A O 1
ATOM 655 N N . ARG A 1 85 ? 21.962 -0.615 -9.312 1.00 86.50 85 ARG A N 1
ATOM 656 C CA . ARG A 1 85 ? 21.044 -0.558 -8.159 1.00 86.50 85 ARG A CA 1
ATOM 657 C C . ARG A 1 85 ? 20.269 0.754 -8.117 1.00 86.50 85 ARG A C 1
ATOM 659 O O . ARG A 1 85 ? 19.057 0.718 -7.930 1.00 86.50 85 ARG A O 1
ATOM 666 N N . CYS A 1 86 ? 20.935 1.887 -8.333 1.00 84.56 86 CYS A N 1
ATOM 667 C CA . CYS A 1 86 ? 20.281 3.193 -8.414 1.00 84.56 86 CYS A CA 1
ATOM 668 C C . CYS A 1 86 ? 19.268 3.249 -9.559 1.00 84.56 86 CYS A C 1
ATOM 670 O O . CYS A 1 86 ? 18.157 3.736 -9.379 1.00 84.56 86 CYS A O 1
ATOM 672 N N . TYR A 1 87 ? 19.601 2.685 -10.720 1.00 85.31 87 TYR A N 1
ATOM 673 C CA . TYR A 1 87 ? 18.650 2.583 -11.825 1.00 85.31 87 TYR A CA 1
ATOM 674 C C . TYR A 1 87 ? 17.437 1.712 -11.470 1.00 85.31 87 TYR A C 1
ATOM 676 O O . TYR A 1 87 ? 16.299 2.102 -11.728 1.00 85.31 87 TYR A O 1
ATOM 684 N N . MET A 1 88 ? 17.648 0.578 -10.799 1.00 86.31 88 MET A N 1
ATOM 685 C CA . MET A 1 88 ? 16.559 -0.275 -10.310 1.00 86.31 88 MET A CA 1
ATOM 686 C C . MET A 1 88 ? 15.657 0.421 -9.281 1.00 86.31 88 MET A C 1
ATOM 688 O O . MET A 1 88 ? 14.496 0.035 -9.147 1.00 86.31 88 MET A O 1
ATOM 692 N N . GLN A 1 89 ? 16.112 1.485 -8.607 1.00 84.94 89 GLN A N 1
ATOM 693 C CA . GLN A 1 89 ? 15.243 2.273 -7.724 1.00 84.94 89 GLN A CA 1
ATOM 694 C C . GLN A 1 89 ? 14.074 2.932 -8.456 1.00 84.94 89 GLN A C 1
ATOM 696 O O . GLN A 1 89 ? 13.017 3.107 -7.850 1.00 84.94 89 GLN A O 1
ATOM 701 N N . LEU A 1 90 ? 14.199 3.209 -9.757 1.00 82.69 90 LEU A N 1
ATOM 702 C CA . LEU A 1 90 ? 13.083 3.706 -10.566 1.00 82.69 90 LEU A CA 1
ATOM 703 C C . LEU A 1 90 ? 11.910 2.721 -10.580 1.00 82.69 90 LEU A C 1
ATOM 705 O O . LEU A 1 90 ? 10.762 3.144 -10.477 1.00 82.69 90 LEU A O 1
ATOM 709 N N . VAL A 1 91 ? 12.195 1.417 -10.628 1.00 84.44 91 VAL A N 1
ATOM 710 C CA . VAL A 1 91 ? 11.168 0.366 -10.590 1.00 84.44 91 VAL A CA 1
ATOM 711 C C . VAL A 1 91 ? 10.448 0.371 -9.242 1.00 84.44 91 VAL A C 1
ATOM 713 O O . VAL A 1 91 ? 9.224 0.270 -9.199 1.00 84.44 91 VAL A O 1
ATOM 716 N N . PHE A 1 92 ? 11.182 0.556 -8.139 1.00 81.31 92 PHE A N 1
ATOM 717 C CA . PHE A 1 92 ? 10.575 0.675 -6.809 1.00 81.31 92 PHE A CA 1
ATOM 718 C C . PHE A 1 92 ? 9.688 1.918 -6.688 1.00 81.31 92 PHE A C 1
ATOM 720 O O . PHE A 1 92 ? 8.616 1.852 -6.091 1.00 81.31 92 PHE A O 1
ATOM 727 N N . VAL A 1 93 ? 10.098 3.044 -7.276 1.00 80.62 93 VAL A N 1
ATOM 728 C CA . VAL A 1 93 ? 9.278 4.263 -7.315 1.00 80.62 93 VAL A CA 1
ATOM 729 C C . VAL A 1 93 ? 8.025 4.050 -8.166 1.00 80.62 93 VAL A C 1
ATOM 731 O O . VAL A 1 93 ? 6.935 4.445 -7.759 1.00 80.62 93 VAL A O 1
ATOM 734 N N . GLU A 1 94 ? 8.139 3.388 -9.316 1.00 82.75 94 GLU A N 1
ATOM 735 C CA . GLU A 1 94 ? 6.986 3.061 -10.158 1.00 82.75 94 GLU A CA 1
ATOM 736 C C . GLU A 1 94 ? 6.003 2.135 -9.430 1.00 82.75 94 GLU A C 1
ATOM 738 O O . GLU A 1 94 ? 4.792 2.371 -9.445 1.00 82.75 94 GLU A O 1
ATOM 743 N N . GLU A 1 95 ? 6.509 1.125 -8.721 1.00 82.88 95 GLU A N 1
ATOM 744 C CA . GLU A 1 95 ? 5.695 0.252 -7.878 1.00 82.88 95 GLU A CA 1
ATOM 745 C C . GLU A 1 95 ? 5.008 1.034 -6.749 1.00 82.88 95 GLU A C 1
ATOM 747 O O . GLU A 1 95 ? 3.815 0.828 -6.499 1.00 82.88 95 GLU A O 1
ATOM 752 N N . ALA A 1 96 ? 5.716 1.964 -6.103 1.00 80.00 96 ALA A N 1
ATOM 753 C CA . ALA A 1 96 ? 5.159 2.832 -5.069 1.00 80.00 96 ALA A CA 1
ATOM 754 C C . ALA A 1 96 ? 4.015 3.696 -5.619 1.00 80.00 96 ALA A C 1
ATOM 756 O O . ALA A 1 96 ? 2.926 3.736 -5.045 1.00 80.00 96 ALA A O 1
ATOM 757 N N . ILE A 1 97 ? 4.220 4.321 -6.782 1.00 74.31 97 ILE A N 1
ATOM 758 C CA . ILE A 1 97 ? 3.209 5.132 -7.471 1.00 74.31 97 ILE A CA 1
ATOM 759 C C . ILE A 1 97 ? 2.009 4.273 -7.879 1.00 74.31 97 ILE A C 1
ATOM 761 O O . ILE A 1 97 ? 0.860 4.699 -7.737 1.00 74.31 97 ILE A O 1
ATOM 765 N N . ARG A 1 98 ? 2.247 3.055 -8.374 1.00 80.19 98 ARG A N 1
ATOM 766 C CA . ARG A 1 98 ? 1.184 2.108 -8.729 1.00 80.19 98 ARG A CA 1
ATOM 767 C C . ARG A 1 98 ? 0.365 1.709 -7.504 1.00 80.19 98 ARG A C 1
ATOM 769 O O . ARG A 1 98 ? -0.861 1.707 -7.577 1.00 80.19 98 ARG A O 1
ATOM 776 N N . THR A 1 99 ? 1.026 1.435 -6.383 1.00 78.88 99 THR A N 1
ATOM 777 C CA . THR A 1 99 ? 0.378 1.112 -5.102 1.00 78.88 99 THR A CA 1
ATOM 778 C C . THR A 1 99 ? -0.465 2.285 -4.604 1.00 78.88 99 THR A C 1
ATOM 780 O O . THR A 1 99 ? -1.614 2.096 -4.215 1.00 78.88 99 THR A O 1
ATOM 783 N N . LEU A 1 100 ? 0.058 3.511 -4.691 1.00 76.19 100 LEU A N 1
ATOM 784 C CA . LEU A 1 100 ? -0.654 4.727 -4.294 1.00 76.19 100 LEU A CA 1
ATOM 785 C C . LEU A 1 100 ? -1.939 4.952 -5.097 1.00 76.19 100 LEU A C 1
ATOM 787 O O . LEU A 1 100 ? -2.991 5.241 -4.528 1.00 76.19 100 LEU A O 1
ATOM 791 N N . LYS A 1 101 ? -1.865 4.781 -6.419 1.00 72.44 101 LYS A N 1
ATOM 792 C CA . LYS A 1 101 ? -3.018 4.948 -7.312 1.00 72.44 101 LYS A CA 1
ATOM 793 C C . LYS A 1 101 ? -4.035 3.811 -7.178 1.00 72.44 101 LYS A C 1
ATOM 795 O O . LYS A 1 101 ? -5.229 4.051 -7.325 1.00 72.44 101 LYS A O 1
ATOM 800 N N . GLY A 1 102 ? -3.567 2.586 -6.939 1.00 77.19 102 GLY A N 1
ATOM 801 C CA . GLY A 1 102 ? -4.399 1.383 -6.904 1.00 77.19 102 GLY A CA 1
ATOM 802 C C . GLY A 1 102 ? -4.988 1.071 -5.530 1.00 77.19 102 GLY A C 1
ATOM 803 O O . GLY A 1 102 ? -6.206 1.049 -5.369 1.00 77.19 102 GLY A O 1
ATOM 804 N N . ASP A 1 103 ? -4.130 0.805 -4.545 1.00 69.38 103 ASP A N 1
ATOM 805 C CA . ASP A 1 103 ? -4.531 0.268 -3.237 1.00 69.38 103 ASP A CA 1
ATOM 806 C C . ASP A 1 103 ? -5.043 1.344 -2.288 1.00 69.38 103 ASP A C 1
ATOM 808 O O . ASP A 1 103 ? -6.000 1.112 -1.557 1.00 69.38 103 ASP A O 1
ATOM 812 N N . LEU A 1 104 ? -4.440 2.531 -2.325 1.00 67.88 104 LEU A N 1
ATOM 813 C CA . LEU A 1 104 ? -4.887 3.672 -1.524 1.00 67.88 104 LEU A CA 1
ATOM 814 C C . LEU A 1 104 ? -5.996 4.480 -2.206 1.00 67.88 104 LEU A C 1
ATOM 816 O O . LEU A 1 104 ? -6.572 5.371 -1.589 1.00 67.88 104 LEU A O 1
ATOM 820 N N . GLY A 1 105 ? -6.296 4.189 -3.476 1.00 69.00 105 GLY A N 1
ATOM 821 C CA . GLY A 1 105 ? -7.358 4.866 -4.214 1.00 69.00 105 GLY A CA 1
ATOM 822 C C . GLY A 1 105 ? -7.139 6.373 -4.373 1.00 69.00 105 GLY A C 1
ATOM 823 O O . GLY A 1 105 ? -8.112 7.100 -4.581 1.00 69.00 105 GLY A O 1
ATOM 824 N N . LEU A 1 106 ? -5.887 6.850 -4.298 1.00 67.25 106 LEU A N 1
ATOM 825 C CA . LEU A 1 106 ? -5.527 8.235 -4.604 1.00 67.25 106 LEU A CA 1
ATOM 826 C C . LEU A 1 106 ? -5.702 8.448 -6.111 1.00 67.25 106 LEU A C 1
ATOM 828 O O . LEU A 1 106 ? -4.760 8.358 -6.902 1.00 67.25 106 LEU A O 1
ATOM 832 N N . ARG A 1 107 ? -6.953 8.652 -6.535 1.00 66.44 107 ARG A N 1
ATOM 833 C CA . ARG A 1 107 ? -7.276 9.027 -7.911 1.00 66.44 107 ARG A CA 1
ATOM 834 C C . ARG A 1 107 ? -6.512 10.304 -8.266 1.00 66.44 107 ARG A C 1
ATOM 836 O O . ARG A 1 107 ? -6.277 11.127 -7.383 1.00 66.44 107 ARG A O 1
ATOM 843 N N . PRO A 1 108 ? -6.157 10.506 -9.545 1.00 63.84 108 PRO A N 1
ATOM 844 C CA . PRO A 1 108 ? -5.554 11.758 -9.971 1.00 63.84 108 PRO A CA 1
ATOM 845 C C . PRO A 1 108 ? -6.516 12.918 -9.682 1.00 63.84 108 PRO A C 1
ATOM 847 O O . PRO A 1 108 ? -7.536 13.075 -10.351 1.00 63.84 108 PRO A O 1
ATOM 850 N N . ILE A 1 109 ? -6.191 13.713 -8.662 1.00 68.88 109 ILE A N 1
ATOM 851 C CA . ILE A 1 109 ? -6.819 15.005 -8.407 1.00 68.88 109 ILE A CA 1
ATOM 852 C C . IL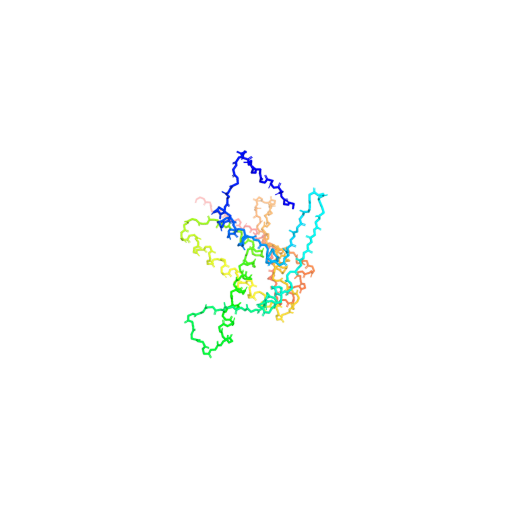E A 1 109 ? -5.971 16.033 -9.147 1.00 68.88 109 ILE A C 1
ATOM 854 O O . ILE A 1 109 ? -4.792 16.223 -8.847 1.00 68.88 109 ILE A O 1
ATOM 858 N N . TYR A 1 110 ? -6.556 16.677 -10.153 1.00 77.25 110 TYR A N 1
ATOM 859 C CA . TYR A 1 110 ? -5.866 17.710 -10.916 1.00 77.25 110 TYR A CA 1
ATOM 860 C C . TYR A 1 110 ? -5.760 18.980 -10.065 1.00 77.25 110 TYR A C 1
ATOM 862 O O . TYR A 1 110 ? -6.687 19.784 -9.970 1.00 77.25 110 TYR A O 1
ATOM 870 N N . HIS A 1 111 ? -4.627 19.136 -9.386 1.00 80.56 111 HIS A N 1
ATOM 871 C CA . HIS A 1 111 ? -4.299 20.342 -8.640 1.00 80.56 111 HIS A CA 1
ATOM 872 C C . HIS A 1 111 ? -3.587 21.340 -9.560 1.00 80.56 111 HIS A C 1
ATOM 874 O O . HIS A 1 111 ? -2.568 21.020 -10.162 1.00 80.56 111 HIS A O 1
ATOM 880 N N . HIS A 1 112 ? -4.116 22.561 -9.647 1.00 85.25 112 HIS A N 1
ATOM 881 C CA . HIS A 1 112 ? -3.532 23.636 -10.462 1.00 85.25 112 HIS A CA 1
ATOM 882 C C . HIS A 1 112 ? -2.688 24.631 -9.648 1.00 85.25 112 HIS A C 1
ATOM 884 O O . HIS A 1 112 ? -1.908 25.386 -10.217 1.00 85.25 112 HIS A O 1
ATOM 890 N N . LYS A 1 113 ? -2.841 24.644 -8.316 1.00 91.31 113 LYS A N 1
ATOM 891 C CA . LYS A 1 113 ? -2.069 25.501 -7.402 1.00 91.31 113 LYS A CA 1
ATOM 892 C C . LYS A 1 113 ? -0.917 24.708 -6.792 1.00 91.31 113 LYS A C 1
ATOM 894 O O . LYS A 1 113 ? -1.162 23.611 -6.291 1.00 91.31 113 LYS A O 1
ATOM 899 N N . ALA A 1 114 ? 0.284 25.290 -6.773 1.00 89.62 114 ALA A N 1
ATOM 900 C CA . ALA A 1 114 ? 1.496 24.658 -6.243 1.00 89.62 114 ALA A CA 1
ATOM 901 C C . ALA A 1 114 ? 1.319 24.147 -4.801 1.00 89.62 114 ALA A C 1
ATOM 903 O O . ALA A 1 114 ? 1.564 22.977 -4.532 1.00 89.62 114 ALA A O 1
ATOM 904 N N . GLU A 1 115 ? 0.758 24.971 -3.915 1.00 92.31 115 GLU A N 1
ATOM 905 C CA . GLU A 1 115 ? 0.508 24.618 -2.507 1.00 92.31 115 GLU A CA 1
ATOM 906 C C . GLU A 1 115 ? -0.369 23.362 -2.342 1.00 92.31 115 GLU A C 1
ATOM 908 O O . GLU A 1 115 ? -0.136 22.524 -1.475 1.00 92.31 115 GLU A O 1
ATOM 913 N N . ARG A 1 116 ? -1.386 23.193 -3.203 1.00 88.12 116 ARG A N 1
ATOM 914 C CA . ARG A 1 116 ? -2.278 22.022 -3.153 1.00 88.12 116 ARG A CA 1
ATOM 915 C C . ARG A 1 116 ? -1.588 20.760 -3.657 1.00 88.12 116 ARG A C 1
ATOM 917 O O . ARG A 1 116 ? -1.877 19.679 -3.153 1.00 88.12 116 ARG A O 1
ATOM 924 N N . ILE A 1 117 ? -0.698 20.902 -4.641 1.00 86.62 117 ILE A N 1
ATOM 925 C CA . ILE A 1 117 ? 0.132 19.798 -5.136 1.00 86.62 117 ILE A CA 1
ATOM 926 C C . ILE A 1 117 ? 1.048 19.315 -4.010 1.00 86.62 117 ILE A C 1
ATOM 928 O O . ILE A 1 117 ? 1.103 18.115 -3.754 1.00 86.62 117 ILE A O 1
ATOM 932 N N . GLU A 1 118 ? 1.712 20.237 -3.312 1.00 88.62 118 GLU A N 1
ATOM 933 C CA . GLU A 1 118 ? 2.628 19.916 -2.217 1.00 88.62 118 GLU A CA 1
ATOM 934 C C . GLU A 1 118 ? 1.910 19.225 -1.052 1.00 88.62 118 GLU A C 1
ATOM 936 O O . GLU A 1 118 ? 2.318 18.142 -0.630 1.00 88.62 118 GLU A O 1
ATOM 941 N N . ALA A 1 119 ? 0.782 19.778 -0.596 1.00 90.62 119 ALA A N 1
ATOM 942 C CA . ALA A 1 119 ? -0.010 19.172 0.472 1.00 90.62 119 ALA A CA 1
ATOM 943 C C . ALA A 1 119 ? -0.521 17.768 0.097 1.00 90.62 119 ALA A C 1
ATOM 945 O O . ALA A 1 119 ? -0.451 16.841 0.907 1.00 90.62 119 ALA A O 1
ATOM 946 N N . HIS A 1 120 ? -1.007 17.580 -1.136 1.00 84.62 120 HIS A N 1
ATOM 947 C CA . HIS A 1 120 ? -1.457 16.267 -1.599 1.00 84.62 120 HIS A CA 1
ATOM 948 C C . HIS A 1 120 ? -0.303 15.265 -1.679 1.00 84.62 120 HIS A C 1
ATOM 950 O O . HIS A 1 120 ? -0.455 14.128 -1.233 1.00 84.62 120 HIS A O 1
ATOM 956 N N . LEU A 1 121 ? 0.856 15.683 -2.197 1.00 85.12 121 LEU A N 1
ATOM 957 C CA . LEU A 1 121 ? 2.052 14.847 -2.262 1.00 85.12 121 LEU A CA 1
ATOM 958 C C . LEU A 1 121 ? 2.507 14.417 -0.864 1.00 85.12 121 LEU A C 1
ATOM 960 O O . LEU A 1 121 ? 2.840 13.250 -0.664 1.00 85.12 121 LEU A O 1
ATOM 964 N N . PHE A 1 122 ? 2.463 15.327 0.109 1.00 88.75 122 PHE A N 1
ATOM 965 C CA . PHE A 1 122 ? 2.802 15.034 1.497 1.00 88.75 122 PHE A CA 1
ATOM 966 C C . PHE A 1 122 ? 1.873 13.977 2.107 1.00 88.75 122 PHE A C 1
ATOM 968 O O . PHE A 1 122 ? 2.340 12.969 2.637 1.00 88.75 122 PHE A O 1
ATOM 975 N N . VAL A 1 123 ? 0.554 14.148 1.975 1.00 87.56 123 VAL A N 1
ATOM 976 C CA . VAL A 1 123 ? -0.424 13.172 2.488 1.00 87.56 123 VAL A CA 1
ATOM 977 C C . VAL A 1 123 ? -0.301 11.828 1.765 1.00 87.56 123 VAL A C 1
ATOM 979 O O . VAL A 1 123 ? -0.337 10.780 2.410 1.00 87.56 123 VAL A O 1
ATOM 982 N N . ALA A 1 124 ? -0.099 11.837 0.446 1.00 84.19 124 ALA A N 1
ATOM 983 C CA . ALA A 1 124 ? 0.131 10.628 -0.341 1.00 84.19 124 ALA A CA 1
ATOM 984 C C . ALA A 1 124 ? 1.384 9.877 0.132 1.00 84.19 124 ALA A C 1
ATOM 986 O O . ALA A 1 124 ? 1.355 8.657 0.295 1.00 84.19 124 ALA A O 1
ATOM 987 N N . PHE A 1 125 ? 2.469 10.600 0.413 1.00 85.81 125 PHE A N 1
ATOM 988 C CA . PHE A 1 125 ? 3.698 10.024 0.945 1.00 85.81 125 PHE A CA 1
ATOM 989 C C . PHE A 1 125 ? 3.494 9.418 2.339 1.00 85.81 125 PHE A C 1
ATOM 991 O O . PHE A 1 125 ? 3.907 8.285 2.576 1.00 85.81 125 PHE A O 1
ATOM 998 N N . LEU A 1 126 ? 2.797 10.111 3.244 1.00 89.38 126 LEU A N 1
ATOM 999 C CA . LEU A 1 126 ? 2.466 9.571 4.568 1.00 89.38 126 LEU A CA 1
ATOM 1000 C C . LEU A 1 126 ? 1.635 8.289 4.473 1.00 89.38 126 LEU A C 1
ATOM 1002 O O . LEU A 1 126 ? 1.926 7.301 5.150 1.00 89.38 126 LEU A O 1
ATOM 1006 N N . ALA A 1 127 ? 0.629 8.283 3.602 1.00 87.00 127 ALA A N 1
ATOM 1007 C CA . ALA A 1 127 ? -0.214 7.120 3.385 1.00 87.00 127 ALA A CA 1
ATOM 1008 C C . ALA A 1 127 ? 0.596 5.943 2.800 1.00 87.00 127 ALA A C 1
ATOM 1010 O O . ALA A 1 127 ? 0.433 4.801 3.241 1.00 87.00 127 ALA A O 1
ATOM 1011 N N . TYR A 1 128 ? 1.531 6.211 1.878 1.00 85.62 128 TYR A N 1
ATOM 1012 C CA . TYR A 1 128 ? 2.476 5.205 1.385 1.00 85.62 128 TYR A CA 1
ATOM 1013 C C . TYR A 1 128 ? 3.331 4.627 2.517 1.00 85.62 128 TYR A C 1
ATOM 1015 O O . TYR A 1 128 ? 3.382 3.405 2.677 1.00 85.62 128 TYR A O 1
ATOM 1023 N N . CYS A 1 129 ? 3.949 5.482 3.334 1.00 89.12 129 CYS A N 1
ATOM 1024 C CA . CYS A 1 129 ? 4.762 5.069 4.477 1.00 89.12 129 CYS A CA 1
ATOM 1025 C C . CYS A 1 129 ? 3.973 4.163 5.427 1.00 89.12 129 CYS A C 1
ATOM 1027 O O . CYS A 1 129 ? 4.458 3.094 5.791 1.00 89.12 129 CYS A O 1
ATOM 1029 N N . LEU A 1 130 ? 2.729 4.522 5.755 1.00 88.81 130 LEU A N 1
ATOM 1030 C CA . LEU A 1 130 ? 1.861 3.696 6.595 1.00 88.81 130 LEU A CA 1
ATOM 1031 C C . LEU A 1 130 ? 1.587 2.324 5.958 1.00 88.81 130 LEU A C 1
ATOM 1033 O O . LEU A 1 130 ? 1.681 1.296 6.630 1.00 88.81 130 LEU A O 1
ATOM 1037 N N . SER A 1 131 ? 1.307 2.288 4.652 1.00 86.62 131 SER A N 1
ATOM 1038 C CA . SER A 1 131 ? 1.053 1.042 3.919 1.00 86.62 131 SER A CA 1
ATOM 1039 C C . SER A 1 131 ? 2.274 0.112 3.883 1.00 86.62 131 SER A C 1
ATOM 1041 O O . SER A 1 131 ? 2.134 -1.107 4.021 1.00 86.62 131 SER A O 1
ATOM 1043 N N . ILE A 1 132 ? 3.482 0.672 3.753 1.00 87.69 132 ILE A N 1
ATOM 1044 C CA . ILE A 1 132 ? 4.740 -0.081 3.759 1.00 87.69 132 ILE A CA 1
ATOM 1045 C C . ILE A 1 132 ? 5.069 -0.575 5.161 1.00 87.69 132 ILE A C 1
ATOM 1047 O O . ILE A 1 132 ? 5.441 -1.739 5.305 1.00 87.69 132 ILE A O 1
ATOM 1051 N N . THR A 1 133 ? 4.874 0.245 6.192 1.00 90.25 133 THR A N 1
ATOM 1052 C CA . THR A 1 133 ? 5.038 -0.178 7.588 1.00 90.25 133 THR A CA 1
ATOM 1053 C C . THR A 1 133 ? 4.096 -1.331 7.914 1.00 90.25 133 THR A C 1
ATOM 1055 O O . THR A 1 133 ? 4.541 -2.358 8.426 1.00 90.25 133 THR A O 1
ATOM 1058 N N . LEU A 1 134 ? 2.821 -1.237 7.521 1.00 88.56 134 LEU A N 1
ATOM 1059 C CA . LEU A 1 134 ? 1.865 -2.334 7.675 1.00 88.56 134 LEU A CA 1
ATOM 1060 C C . LEU A 1 134 ? 2.313 -3.581 6.898 1.00 88.56 134 LEU A C 1
ATOM 1062 O O . LEU A 1 134 ? 2.262 -4.687 7.428 1.00 88.56 134 LEU A O 1
ATOM 1066 N N . ARG A 1 135 ? 2.821 -3.427 5.670 1.00 88.12 135 ARG A N 1
ATOM 1067 C CA . ARG A 1 135 ? 3.368 -4.542 4.877 1.00 88.12 135 ARG A CA 1
ATOM 1068 C C . ARG A 1 135 ? 4.555 -5.215 5.557 1.00 88.12 135 ARG A C 1
ATOM 1070 O O . ARG A 1 135 ? 4.637 -6.439 5.546 1.00 88.12 135 ARG A O 1
ATOM 1077 N N . GLN A 1 136 ? 5.487 -4.445 6.107 1.00 89.12 136 GLN A N 1
ATOM 1078 C CA . GLN A 1 136 ? 6.648 -4.982 6.816 1.00 89.12 136 GLN A CA 1
ATOM 1079 C C . GLN A 1 136 ? 6.226 -5.693 8.102 1.00 89.12 136 GLN A C 1
ATOM 1081 O O . GLN A 1 136 ? 6.685 -6.804 8.366 1.00 89.12 136 GLN A O 1
ATOM 1086 N N . TRP A 1 137 ? 5.287 -5.107 8.844 1.00 87.94 137 TRP A N 1
ATOM 1087 C CA . TRP A 1 137 ? 4.734 -5.714 10.046 1.00 87.94 137 TRP A CA 1
ATOM 1088 C C . TRP A 1 137 ? 4.018 -7.038 9.740 1.00 87.94 137 TRP A C 1
ATOM 1090 O O . TRP A 1 137 ? 4.263 -8.050 10.398 1.00 87.94 137 TRP A O 1
ATOM 1100 N N . LEU A 1 138 ? 3.226 -7.077 8.663 1.00 88.12 138 LEU A N 1
ATOM 1101 C CA . LEU A 1 138 ? 2.577 -8.295 8.176 1.00 88.12 138 LEU A CA 1
ATOM 1102 C C . LEU A 1 138 ? 3.585 -9.338 7.691 1.00 88.12 138 LEU A C 1
ATOM 1104 O O . LEU A 1 138 ? 3.424 -10.510 8.010 1.00 88.12 138 LEU A O 1
ATOM 1108 N N . LYS A 1 139 ? 4.665 -8.951 6.999 1.00 86.44 139 LYS A N 1
ATOM 1109 C CA . LYS A 1 139 ? 5.713 -9.897 6.564 1.00 86.44 139 LYS A CA 1
ATOM 1110 C C . LYS A 1 139 ? 6.324 -10.680 7.730 1.00 86.44 139 LYS A C 1
ATOM 1112 O O . LYS A 1 139 ? 6.655 -11.851 7.544 1.00 86.44 139 LYS A O 1
ATOM 1117 N N . ALA A 1 140 ? 6.461 -10.057 8.902 1.00 83.62 140 ALA A N 1
ATOM 1118 C CA . ALA A 1 140 ? 6.987 -10.708 10.099 1.00 83.62 140 ALA A CA 1
ATOM 1119 C C . ALA A 1 140 ? 5.993 -11.703 10.734 1.00 83.62 140 ALA A C 1
ATOM 1121 O O . ALA A 1 140 ? 6.410 -12.719 11.283 1.00 83.62 140 ALA A O 1
ATOM 1122 N N . LEU A 1 141 ? 4.684 -11.437 10.650 1.00 81.81 141 LEU A N 1
ATOM 1123 C CA . LEU A 1 141 ? 3.645 -12.199 11.360 1.00 81.81 141 LEU A CA 1
ATOM 1124 C C . LEU A 1 141 ? 2.888 -13.208 10.475 1.00 81.81 141 LEU A C 1
ATOM 1126 O O . LEU A 1 141 ? 2.506 -14.290 10.939 1.00 81.81 141 LEU A O 1
ATOM 1130 N N . ALA A 1 142 ? 2.655 -12.860 9.210 1.00 75.25 142 ALA A N 1
ATOM 1131 C CA . ALA A 1 142 ? 1.861 -13.601 8.235 1.00 75.25 142 ALA A CA 1
ATOM 1132 C C . ALA A 1 142 ? 2.289 -13.254 6.792 1.00 75.25 142 ALA A C 1
ATOM 1134 O O . ALA A 1 142 ? 1.828 -12.285 6.191 1.00 75.25 142 ALA A O 1
ATOM 1135 N N . ARG A 1 143 ? 3.161 -14.086 6.208 1.00 74.06 143 ARG A N 1
ATOM 1136 C CA . ARG A 1 143 ? 3.812 -13.829 4.908 1.00 74.06 143 ARG A CA 1
ATOM 1137 C C . ARG A 1 143 ? 2.850 -13.729 3.711 1.00 74.06 143 ARG A C 1
ATOM 1139 O O . ARG A 1 143 ? 3.214 -13.118 2.713 1.00 74.06 143 ARG A O 1
ATOM 1146 N N . SER A 1 144 ? 1.659 -14.320 3.797 1.00 79.81 144 SER A N 1
ATOM 1147 C CA . SER A 1 144 ? 0.675 -14.360 2.705 1.00 79.81 144 SER A CA 1
ATOM 1148 C C . SER A 1 144 ? -0.334 -13.206 2.711 1.00 79.81 144 SER A C 1
ATOM 1150 O O . SER A 1 144 ? -1.082 -13.063 1.747 1.00 79.81 144 SER A O 1
ATOM 1152 N N . LEU A 1 145 ? -0.383 -12.385 3.766 1.00 82.56 145 LEU A N 1
ATOM 1153 C CA . LEU A 1 145 ? -1.387 -11.326 3.882 1.00 82.56 145 LEU A CA 1
ATOM 1154 C C . LEU A 1 145 ? -0.929 -10.029 3.214 1.00 82.56 145 LEU A C 1
ATOM 1156 O O . LEU A 1 145 ? 0.165 -9.518 3.457 1.00 82.56 145 LEU A O 1
ATOM 1160 N N . MET A 1 146 ? -1.817 -9.468 2.396 1.00 84.06 146 MET A N 1
ATOM 1161 C CA . MET A 1 146 ? -1.616 -8.180 1.742 1.00 84.06 146 MET A CA 1
ATOM 1162 C C . MET A 1 146 ? -2.213 -7.051 2.597 1.00 84.06 146 MET A C 1
ATOM 1164 O O . MET A 1 146 ? -3.339 -7.203 3.073 1.00 84.06 146 MET A O 1
ATOM 1168 N N . PRO A 1 147 ? -1.525 -5.898 2.745 1.00 85.81 147 PRO A N 1
ATOM 1169 C CA . PRO A 1 147 ? -2.007 -4.766 3.546 1.00 85.81 147 PRO A CA 1
ATOM 1170 C C . PRO A 1 147 ? -3.428 -4.323 3.196 1.00 85.81 147 PRO A C 1
ATOM 1172 O O . PRO A 1 147 ? -4.223 -4.038 4.083 1.00 85.81 147 PRO A O 1
ATOM 1175 N N . ARG A 1 148 ? -3.759 -4.327 1.902 1.00 84.75 148 ARG A N 1
ATOM 1176 C CA . ARG A 1 148 ? -5.085 -3.976 1.396 1.00 84.75 148 ARG A CA 1
ATOM 1177 C C . ARG A 1 148 ? -6.192 -4.850 1.985 1.00 84.75 148 ARG A C 1
ATOM 1179 O O . ARG A 1 148 ? -7.129 -4.323 2.564 1.00 84.75 148 ARG A O 1
ATOM 1186 N N . VAL A 1 149 ? -6.051 -6.171 1.881 1.00 86.81 149 VAL A N 1
ATOM 1187 C CA . VAL A 1 149 ? -7.055 -7.132 2.370 1.00 86.81 149 VAL A CA 1
ATOM 1188 C C . VAL A 1 149 ? -7.233 -7.000 3.881 1.00 86.81 149 VAL A C 1
ATOM 1190 O O . VAL A 1 149 ? -8.343 -7.090 4.396 1.00 86.81 149 VAL A O 1
ATOM 1193 N N . VAL A 1 150 ? -6.135 -6.747 4.596 1.00 88.31 150 VAL A N 1
ATOM 1194 C CA . VAL A 1 150 ? -6.168 -6.508 6.040 1.00 88.31 150 VAL A CA 1
ATOM 1195 C C . VAL A 1 150 ? -6.974 -5.253 6.370 1.00 88.31 150 VAL A C 1
ATOM 1197 O O . VAL A 1 150 ? -7.845 -5.314 7.232 1.00 88.31 150 VAL A O 1
ATOM 1200 N N . LEU A 1 151 ? -6.732 -4.140 5.675 1.00 87.06 151 LEU A N 1
ATOM 1201 C CA . LEU A 1 151 ? -7.494 -2.906 5.870 1.00 87.06 151 LEU A CA 1
ATOM 1202 C C . LEU A 1 151 ? -8.971 -3.074 5.492 1.00 87.06 151 LEU A C 1
ATOM 1204 O O . LEU A 1 151 ? -9.829 -2.611 6.232 1.00 87.06 151 LEU A O 1
ATOM 1208 N N . GLU A 1 152 ? -9.279 -3.777 4.400 1.00 87.25 152 GLU A N 1
ATOM 1209 C CA . GLU A 1 152 ? -10.657 -4.078 3.983 1.00 87.25 152 GLU A CA 1
ATOM 1210 C C . GLU A 1 152 ? -11.402 -4.907 5.043 1.00 87.25 152 GLU A C 1
ATOM 1212 O O . GLU A 1 152 ? -12.542 -4.601 5.381 1.00 87.25 152 GLU A O 1
ATOM 1217 N N . LYS A 1 153 ? -10.747 -5.916 5.631 1.00 87.88 153 LYS A N 1
ATOM 1218 C CA . LYS A 1 153 ? -11.318 -6.725 6.721 1.00 87.88 153 LYS A CA 1
ATOM 1219 C C . LYS A 1 153 ? -11.479 -5.919 8.013 1.00 87.88 153 LYS A C 1
ATOM 1221 O O . LYS A 1 153 ? -12.503 -6.035 8.680 1.00 87.88 153 LYS A O 1
ATOM 1226 N N . LEU A 1 154 ? -10.499 -5.083 8.359 1.00 86.75 154 LEU A N 1
ATOM 1227 C CA . LEU A 1 154 ? -10.574 -4.209 9.534 1.00 86.75 154 LEU A CA 1
ATOM 1228 C C . LEU A 1 154 ? -11.621 -3.099 9.375 1.00 86.75 154 LEU A C 1
ATOM 1230 O O . LEU A 1 154 ? -12.189 -2.683 10.377 1.00 86.75 154 LEU A O 1
ATOM 1234 N N . ALA A 1 155 ? -11.932 -2.661 8.152 1.00 87.50 155 ALA A N 1
ATOM 1235 C CA . ALA A 1 155 ? -12.962 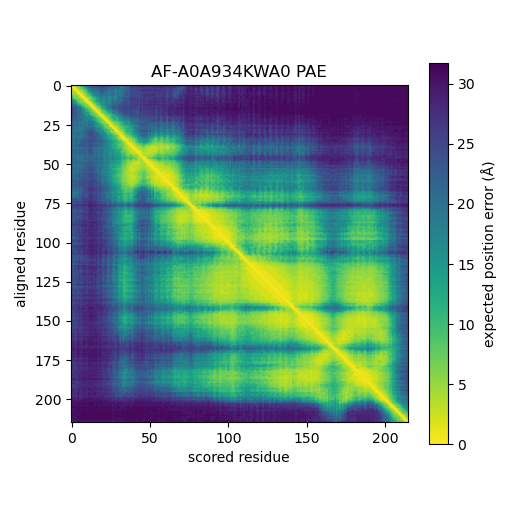-1.654 7.889 1.00 87.50 155 ALA A CA 1
ATOM 1236 C C . ALA A 1 155 ? -14.384 -2.109 8.277 1.00 87.50 155 ALA A C 1
ATOM 1238 O O . ALA A 1 155 ? -15.265 -1.268 8.456 1.00 87.50 155 ALA A O 1
ATOM 1239 N N . GLY A 1 156 ? -14.614 -3.418 8.443 1.00 84.88 156 GLY A N 1
ATOM 1240 C CA . GLY A 1 156 ? -15.859 -3.952 9.006 1.00 84.88 156 GLY A CA 1
ATOM 1241 C C . GLY A 1 156 ? -16.026 -3.680 10.508 1.00 84.88 156 GLY A C 1
ATOM 1242 O O . GLY A 1 156 ? -17.143 -3.722 11.027 1.00 84.88 156 GLY A O 1
ATOM 1243 N N . LEU A 1 157 ? -14.938 -3.368 11.222 1.00 87.19 157 LEU A N 1
ATOM 1244 C CA . LEU A 1 157 ? -15.008 -2.903 12.604 1.00 87.19 157 LEU A CA 1
ATOM 1245 C C . LEU A 1 157 ? -15.384 -1.427 12.612 1.00 87.19 157 LEU A C 1
ATOM 1247 O O . LEU A 1 157 ? -14.582 -0.562 12.267 1.00 87.19 157 LEU A O 1
ATOM 1251 N N . GLN A 1 158 ? -16.608 -1.145 13.035 1.00 86.75 158 GLN A N 1
ATOM 1252 C CA . GLN A 1 158 ? -17.142 0.206 13.089 1.00 86.75 158 GLN A CA 1
ATOM 1253 C C . GLN A 1 158 ? -17.405 0.603 14.535 1.00 86.75 158 GLN A C 1
ATOM 1255 O O . GLN A 1 158 ? -17.792 -0.222 15.366 1.00 86.75 158 GLN A O 1
ATOM 1260 N N . LEU A 1 159 ? -17.187 1.884 14.821 1.00 88.12 159 LEU A N 1
ATOM 1261 C CA . LEU A 1 159 ? -17.630 2.533 16.046 1.00 88.12 159 LEU A CA 1
ATOM 1262 C C . LEU A 1 159 ? -18.929 3.277 15.723 1.00 88.12 159 LEU A C 1
ATOM 1264 O O . LEU A 1 159 ? -18.973 4.059 14.777 1.00 88.12 159 LEU A O 1
ATOM 1268 N N . LEU A 1 160 ? -19.982 2.984 16.473 1.00 88.25 160 LEU A N 1
ATOM 1269 C CA . LEU A 1 160 ? -21.323 3.512 16.300 1.00 88.25 160 LEU A CA 1
ATOM 1270 C C . LEU A 1 160 ? -21.721 4.331 17.521 1.00 88.25 160 LEU A C 1
ATOM 1272 O O . LEU A 1 160 ? -21.577 3.879 18.658 1.00 88.25 160 LEU A O 1
ATOM 1276 N N . ASP A 1 161 ? -22.320 5.482 17.249 1.00 86.25 161 ASP A N 1
ATOM 1277 C CA . ASP A 1 161 ? -22.975 6.316 18.243 1.00 86.25 161 ASP A CA 1
ATOM 1278 C C . ASP A 1 161 ? -24.475 6.020 18.212 1.00 86.25 161 ASP A C 1
ATOM 1280 O O . ASP A 1 161 ? -25.203 6.468 17.326 1.00 86.25 161 ASP A O 1
ATOM 1284 N N . VAL A 1 162 ? -24.947 5.227 19.172 1.00 84.56 162 VAL A N 1
ATOM 1285 C CA . VAL A 1 162 ? -26.361 4.866 19.286 1.00 84.56 162 VAL A CA 1
ATOM 1286 C C . VAL A 1 162 ? -27.051 5.873 20.198 1.00 84.56 162 VAL A C 1
ATOM 1288 O O . VAL A 1 162 ? -26.717 5.975 21.379 1.00 84.56 162 VAL A O 1
ATOM 1291 N N . ARG A 1 163 ? -28.020 6.613 19.651 1.00 84.12 163 ARG A N 1
ATOM 1292 C CA . ARG A 1 163 ? -28.875 7.528 20.416 1.00 84.12 163 ARG A CA 1
ATOM 1293 C C . ARG A 1 163 ? -30.191 6.845 20.755 1.00 84.12 163 ARG A C 1
ATOM 1295 O O . ARG A 1 163 ? -30.943 6.493 19.851 1.00 84.12 163 ARG A O 1
ATOM 1302 N N . VAL A 1 164 ? -30.457 6.644 22.043 1.00 83.50 164 VAL A N 1
ATOM 1303 C CA . VAL A 1 164 ? -31.684 5.990 22.518 1.00 83.50 164 VAL A CA 1
ATOM 1304 C C . VAL A 1 164 ? -32.542 7.012 23.267 1.00 83.50 164 VAL A C 1
ATOM 1306 O O . VAL A 1 164 ? -32.075 7.558 24.272 1.00 83.50 164 VAL A O 1
ATOM 1309 N N . PRO A 1 165 ? -33.776 7.295 22.812 1.00 82.56 165 PRO A N 1
ATOM 1310 C CA . PRO A 1 165 ? -34.703 8.123 23.570 1.00 82.56 165 PRO A CA 1
ATOM 1311 C C . PRO A 1 165 ? -35.208 7.345 24.791 1.00 82.56 165 PRO A C 1
ATOM 1313 O O . PRO A 1 165 ? -35.635 6.197 24.684 1.00 82.56 165 PRO A O 1
ATOM 1316 N N . THR A 1 166 ? -35.143 7.966 25.964 1.00 80.81 166 THR A N 1
ATOM 1317 C CA . THR A 1 166 ? -35.652 7.410 27.225 1.00 80.81 166 THR A CA 1
ATOM 1318 C C . THR A 1 166 ? -37.104 7.842 27.428 1.00 80.81 166 THR A C 1
ATOM 1320 O O . THR A 1 166 ? -37.482 8.938 27.015 1.00 80.81 166 THR A O 1
ATOM 1323 N N . THR A 1 167 ? -37.901 7.032 28.131 1.00 78.75 167 THR A N 1
ATOM 1324 C CA . THR A 1 167 ? -39.286 7.347 28.536 1.00 78.75 167 THR A CA 1
ATOM 1325 C C . THR A 1 167 ? -39.411 8.692 29.273 1.00 78.75 167 THR A C 1
ATOM 1327 O O . THR A 1 167 ? -40.440 9.350 29.178 1.00 78.75 167 THR A O 1
ATOM 1330 N N . ASP A 1 168 ? -38.334 9.143 29.927 1.00 76.94 168 ASP A N 1
ATOM 1331 C CA . ASP A 1 168 ? -38.238 10.424 30.645 1.00 76.94 168 ASP A CA 1
ATOM 1332 C C . ASP A 1 168 ? -37.923 11.642 29.743 1.00 76.94 168 ASP A C 1
ATOM 1334 O O . ASP A 1 168 ? -37.585 12.716 30.242 1.00 76.94 168 ASP A O 1
ATOM 1338 N N . GLY A 1 169 ? -37.940 11.488 28.413 1.00 74.88 169 GLY A N 1
ATOM 1339 C CA . GLY A 1 169 ? -37.635 12.563 27.455 1.00 74.88 169 GLY A CA 1
ATOM 1340 C C . GLY A 1 169 ? -36.146 12.919 27.324 1.00 74.88 169 GLY A C 1
ATOM 1341 O O . GLY A 1 169 ? -35.805 13.931 26.717 1.00 74.88 169 GLY A O 1
ATOM 1342 N N . ARG A 1 170 ? -35.244 12.105 27.886 1.00 77.62 170 ARG A N 1
ATOM 1343 C CA . ARG A 1 170 ? -33.781 12.268 27.777 1.00 77.62 170 ARG A CA 1
ATOM 1344 C C . ARG A 1 170 ? -33.212 11.422 26.639 1.00 77.62 170 ARG A C 1
ATOM 1346 O O . ARG A 1 170 ? -33.683 10.309 26.413 1.00 77.62 170 ARG A O 1
ATOM 1353 N N . GLU A 1 171 ? -32.157 11.897 25.981 1.00 76.25 171 GLU A N 1
ATOM 1354 C CA . GLU A 1 171 ? -31.402 11.115 24.990 1.00 76.25 171 GLU A CA 1
ATOM 1355 C C . GLU A 1 171 ? -30.154 10.481 25.620 1.00 76.25 171 GLU A C 1
ATOM 1357 O O . GLU A 1 171 ? -29.339 11.164 26.242 1.00 76.25 171 GLU A O 1
ATOM 1362 N N . LEU A 1 172 ? -29.984 9.172 25.441 1.00 78.12 172 LEU A N 1
ATOM 1363 C CA . LEU A 1 172 ? -28.771 8.449 25.817 1.00 78.12 172 LEU A CA 1
ATOM 1364 C C . LEU A 1 172 ? -27.842 8.331 24.618 1.00 78.12 172 LEU A C 1
ATOM 1366 O O . LEU A 1 172 ? -28.257 7.817 23.584 1.00 78.12 172 LEU A O 1
ATOM 1370 N N . LEU A 1 173 ? -26.579 8.728 24.781 1.00 80.44 173 LEU A N 1
ATOM 1371 C CA . LEU A 1 173 ? -25.521 8.475 23.805 1.00 80.44 173 LEU A CA 1
ATOM 1372 C C . LEU A 1 173 ? -24.709 7.246 24.227 1.00 80.44 173 LEU A C 1
ATOM 1374 O O . LEU A 1 173 ? -24.033 7.254 25.256 1.00 80.44 173 LEU A O 1
ATOM 1378 N N . LEU A 1 174 ? -24.766 6.191 23.422 1.00 82.12 174 LEU A N 1
ATOM 1379 C CA . LEU A 1 174 ? -24.047 4.941 23.638 1.00 82.12 174 LEU A CA 1
ATOM 1380 C C . LEU A 1 174 ? -23.036 4.744 22.514 1.00 82.12 174 LEU A C 1
ATOM 1382 O O . LEU A 1 174 ? -23.400 4.378 21.400 1.00 82.12 174 LEU A O 1
ATOM 1386 N N . VAL A 1 175 ? -21.758 4.933 22.829 1.00 83.75 175 VAL A N 1
ATOM 1387 C CA . VAL A 1 175 ? -20.669 4.608 21.905 1.00 83.75 175 VAL A CA 1
ATOM 1388 C C . VAL A 1 175 ? -20.424 3.096 21.974 1.00 83.75 175 VAL A C 1
ATOM 1390 O O . VAL A 1 175 ? -20.059 2.545 23.022 1.00 83.75 175 VAL A O 1
ATOM 1393 N N . ARG A 1 176 ? -20.690 2.390 20.874 1.00 83.38 176 ARG A N 1
ATOM 1394 C CA . ARG A 1 176 ? -20.589 0.928 20.746 1.00 83.38 176 ARG A CA 1
ATOM 1395 C C . ARG A 1 176 ? -19.709 0.565 19.565 1.00 83.38 176 ARG A C 1
ATOM 1397 O O . ARG A 1 176 ? -19.720 1.248 18.556 1.00 83.38 176 ARG A O 1
ATOM 1404 N N . ARG A 1 177 ? -18.952 -0.527 19.667 1.00 85.81 177 ARG A N 1
ATOM 1405 C CA . ARG A 1 177 ? -18.245 -1.096 18.507 1.00 85.81 177 ARG A CA 1
ATOM 1406 C C . ARG A 1 177 ? -18.987 -2.319 17.995 1.00 85.81 177 ARG A C 1
ATOM 1408 O O . ARG A 1 177 ? -19.613 -3.021 18.789 1.00 85.81 177 ARG A O 1
ATOM 1415 N N . THR A 1 178 ? -18.873 -2.607 16.706 1.00 85.88 178 THR A N 1
ATOM 1416 C CA . THR A 1 178 ? -19.317 -3.897 16.175 1.00 85.88 178 THR A CA 1
ATOM 1417 C C . THR A 1 178 ? -18.495 -5.039 16.774 1.00 85.88 178 THR A C 1
ATOM 1419 O O . THR A 1 178 ? -17.330 -4.874 17.170 1.00 85.88 178 THR A O 1
ATOM 1422 N N . GLU A 1 179 ? -19.121 -6.207 16.897 1.00 83.81 179 GLU A N 1
ATOM 1423 C CA . GLU A 1 179 ? -18.394 -7.428 17.223 1.00 83.81 179 GLU A CA 1
ATOM 1424 C C . GLU A 1 179 ? -17.542 -7.848 16.026 1.00 83.81 179 GLU A C 1
ATOM 1426 O O . GLU A 1 179 ? -17.946 -7.716 14.870 1.00 83.81 179 GLU A O 1
ATOM 1431 N N . ALA A 1 180 ? -16.326 -8.314 16.307 1.00 83.88 180 ALA A N 1
ATOM 1432 C CA . ALA A 1 180 ? -15.422 -8.747 15.258 1.00 83.88 180 ALA A CA 1
ATOM 1433 C C . ALA A 1 180 ? -15.917 -10.073 14.672 1.00 83.88 180 ALA A C 1
ATOM 1435 O O . ALA A 1 180 ? -16.069 -11.054 15.400 1.00 83.88 180 ALA A O 1
ATOM 1436 N N . GLU A 1 181 ? -16.099 -10.118 13.353 1.00 85.56 181 GLU A N 1
ATOM 1437 C CA . GLU A 1 181 ? -16.300 -11.376 12.636 1.00 85.56 181 GLU A CA 1
ATOM 1438 C C . GLU A 1 181 ? -15.121 -12.332 12.901 1.00 85.56 181 GLU A C 1
ATOM 1440 O O . GLU A 1 181 ? -13.994 -11.893 13.157 1.00 85.56 181 GLU A O 1
ATOM 1445 N N . ARG A 1 182 ? -15.355 -13.648 12.823 1.00 86.06 182 ARG A N 1
ATOM 1446 C CA . ARG A 1 182 ? -14.356 -14.687 13.130 1.00 86.06 182 ARG A CA 1
ATOM 1447 C C . ARG A 1 182 ? -13.014 -14.461 12.421 1.00 86.06 182 ARG A C 1
ATOM 1449 O O . ARG A 1 182 ? -11.967 -14.579 13.054 1.00 86.06 182 ARG A O 1
ATOM 1456 N N . ASP A 1 183 ? -13.046 -14.093 11.142 1.00 86.19 183 ASP A N 1
ATOM 1457 C CA . ASP A 1 183 ? -11.854 -13.770 10.350 1.00 86.19 183 ASP A CA 1
ATOM 1458 C C . ASP A 1 183 ? -11.064 -12.597 10.943 1.00 86.19 183 ASP A C 1
ATOM 1460 O O . ASP A 1 183 ? -9.839 -12.649 11.070 1.00 86.19 183 ASP A O 1
ATOM 1464 N N . VAL A 1 184 ? -11.772 -11.533 11.326 1.00 87.44 184 VAL A N 1
ATOM 1465 C CA . VAL A 1 184 ? -11.184 -10.311 11.881 1.00 87.44 184 VAL A CA 1
ATOM 1466 C C . VAL A 1 184 ? -10.630 -10.574 13.278 1.00 87.44 184 VAL A C 1
ATOM 1468 O O . VAL A 1 184 ? -9.539 -10.112 13.598 1.00 87.44 184 VAL A O 1
ATOM 1471 N N . ALA A 1 185 ? -11.322 -11.370 14.093 1.00 87.25 185 ALA A N 1
ATOM 1472 C CA . ALA A 1 185 ? -10.839 -11.784 15.407 1.00 87.25 185 ALA A CA 1
ATOM 1473 C C . ALA A 1 185 ? -9.530 -12.591 15.309 1.00 87.25 185 ALA A C 1
ATOM 1475 O O . ALA A 1 185 ? -8.583 -12.324 16.051 1.00 87.25 185 ALA A O 1
ATOM 1476 N N . LEU A 1 186 ? -9.437 -13.528 14.356 1.00 87.6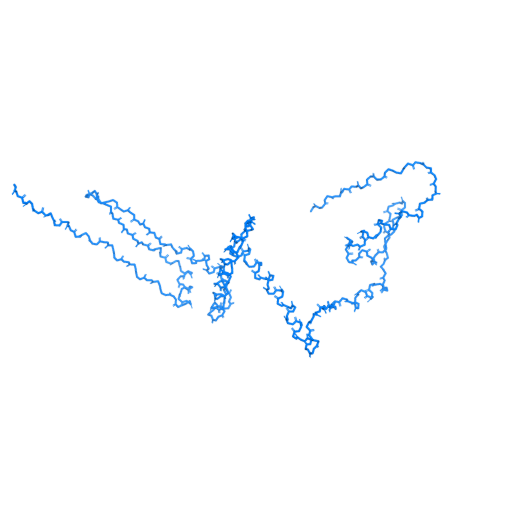2 186 LEU A N 1
ATOM 1477 C CA . LEU A 1 186 ? -8.205 -14.279 14.084 1.00 87.62 186 LEU A CA 1
ATOM 1478 C C . LEU A 1 186 ? -7.071 -13.364 13.612 1.00 87.62 186 LEU A C 1
ATOM 1480 O O . LEU A 1 186 ? -5.925 -13.510 14.045 1.00 87.62 186 LEU A O 1
ATOM 1484 N N . LEU A 1 187 ? -7.391 -12.403 12.748 1.00 86.94 187 LEU A N 1
ATOM 1485 C CA . LEU A 1 187 ? -6.440 -11.417 12.250 1.00 86.94 187 LEU A CA 1
ATOM 1486 C C . LEU A 1 187 ? -5.906 -10.539 13.392 1.00 86.94 187 LEU A C 1
ATOM 1488 O O . LEU A 1 187 ? -4.693 -10.377 13.512 1.00 86.94 187 LEU A O 1
ATOM 1492 N N . LEU A 1 188 ? -6.778 -10.031 14.266 1.00 88.00 188 LEU A N 1
ATOM 1493 C CA . LEU A 1 188 ? -6.406 -9.245 15.447 1.00 88.00 188 LEU A CA 1
ATOM 1494 C C . LEU A 1 188 ? -5.516 -10.041 16.406 1.00 88.00 188 LEU A C 1
ATOM 1496 O O . LEU A 1 188 ? -4.475 -9.541 16.835 1.00 88.00 188 LEU A O 1
ATOM 1500 N N . ALA A 1 189 ? -5.867 -11.302 16.675 1.00 86.94 189 ALA A N 1
ATOM 1501 C CA . ALA A 1 189 ? -5.053 -12.195 17.494 1.00 86.94 189 ALA A CA 1
ATOM 1502 C C . ALA A 1 189 ? -3.656 -12.398 16.887 1.00 86.94 189 ALA A C 1
ATOM 1504 O O . ALA A 1 189 ? -2.649 -12.347 17.595 1.00 86.94 189 ALA A O 1
ATOM 1505 N N . ARG A 1 190 ? -3.567 -12.560 15.559 1.00 85.19 190 ARG A N 1
ATOM 1506 C CA . ARG A 1 190 ? -2.288 -12.707 14.852 1.00 85.19 190 ARG A CA 1
ATOM 1507 C C . ARG A 1 190 ? -1.459 -11.423 14.858 1.00 85.19 190 ARG A C 1
ATOM 1509 O O . ARG A 1 190 ? -0.238 -11.500 14.978 1.00 85.19 190 ARG A O 1
ATOM 1516 N N . LEU A 1 191 ? -2.117 -10.269 14.765 1.00 83.88 191 LEU A N 1
ATOM 1517 C CA . LEU A 1 191 ? -1.503 -8.945 14.886 1.00 83.88 191 LEU A CA 1
ATOM 1518 C C . LEU A 1 191 ? -1.145 -8.566 16.329 1.00 83.88 191 LEU A C 1
ATOM 1520 O O . LEU A 1 191 ? -0.490 -7.546 16.531 1.00 83.88 191 LEU A O 1
AT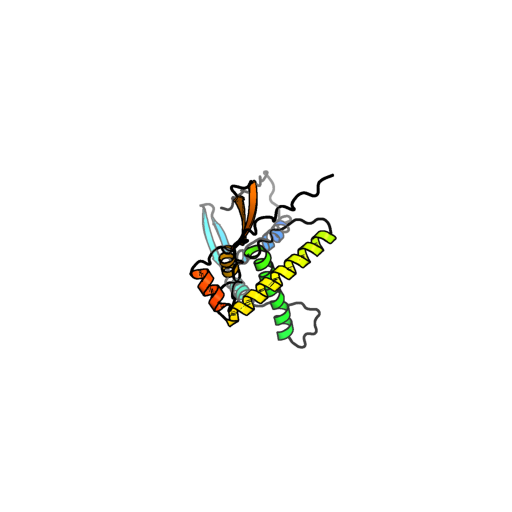OM 1524 N N . LYS A 1 192 ? -1.533 -9.380 17.322 1.00 85.44 192 LYS A N 1
ATOM 1525 C CA . LYS A 1 192 ? -1.402 -9.076 18.756 1.00 85.44 192 LYS A CA 1
ATOM 1526 C C . LYS A 1 192 ? -2.080 -7.752 19.134 1.00 85.44 192 LYS A C 1
ATOM 1528 O O . LYS A 1 192 ? -1.600 -7.026 19.999 1.00 85.44 192 LYS A O 1
ATOM 1533 N N . LEU A 1 193 ? -3.193 -7.442 18.472 1.00 84.81 193 LEU A N 1
ATOM 1534 C CA . LEU A 1 193 ? -3.997 -6.255 18.731 1.00 84.81 193 LEU A CA 1
ATOM 1535 C C . LEU A 1 193 ? -5.206 -6.633 19.581 1.00 84.81 193 LEU A C 1
ATOM 1537 O O . LEU A 1 193 ? -6.027 -7.459 19.186 1.00 84.81 193 LEU A O 1
ATOM 1541 N N . THR A 1 194 ? -5.328 -6.003 20.745 1.00 84.50 194 THR A N 1
ATOM 1542 C CA . THR A 1 194 ? -6.493 -6.133 21.623 1.00 84.50 194 THR A CA 1
ATOM 1543 C C . THR A 1 194 ? -7.395 -4.920 21.457 1.00 84.50 194 THR A C 1
ATOM 1545 O O . THR A 1 194 ? -6.941 -3.786 21.604 1.00 84.50 194 THR A O 1
ATOM 1548 N N . LEU A 1 195 ? -8.677 -5.149 21.171 1.00 82.44 195 LEU A N 1
ATOM 1549 C CA . LEU A 1 195 ? -9.668 -4.075 21.153 1.00 82.44 195 LEU A CA 1
ATOM 1550 C C . LEU A 1 195 ? -9.980 -3.638 22.584 1.00 82.44 195 LEU A C 1
ATOM 1552 O O . LEU A 1 195 ? -10.179 -4.484 23.457 1.00 82.44 195 LEU A O 1
ATOM 1556 N N . SER A 1 196 ? -10.081 -2.328 22.806 1.00 81.50 196 SER A N 1
ATOM 1557 C CA . SER A 1 196 ? -10.477 -1.789 24.106 1.00 81.50 196 SER A CA 1
ATOM 1558 C C . SER A 1 196 ? -11.846 -2.338 24.543 1.00 81.50 196 SER A C 1
ATOM 1560 O O . SER A 1 196 ? -12.735 -2.560 23.697 1.00 81.50 196 SER A O 1
ATOM 1562 N N . PRO A 1 197 ? -12.037 -2.578 25.853 1.00 81.12 197 PRO A N 1
ATOM 1563 C CA . PRO A 1 197 ? -13.333 -2.973 26.386 1.00 81.12 197 PRO A CA 1
ATOM 1564 C C . PRO A 1 197 ? -14.367 -1.884 26.089 1.00 81.12 197 PRO A C 1
ATOM 1566 O O . PRO A 1 197 ? -14.055 -0.692 26.107 1.00 81.12 197 PRO A O 1
ATOM 1569 N N . GLN A 1 198 ? -15.597 -2.296 25.772 1.00 78.69 198 GLN A N 1
ATOM 1570 C CA . GLN A 1 198 ? -16.675 -1.336 25.551 1.00 78.69 198 GLN A CA 1
ATOM 1571 C C . GLN A 1 198 ? -17.043 -0.665 26.880 1.00 78.69 198 GLN A C 1
ATOM 1573 O O . GLN A 1 198 ? -17.159 -1.368 27.887 1.00 78.69 198 GLN A O 1
ATOM 1578 N N . PRO A 1 199 ? -17.246 0.665 26.904 1.00 76.62 199 PRO A N 1
ATOM 1579 C CA . PRO A 1 199 ? -17.687 1.337 28.115 1.00 76.62 199 PRO A CA 1
ATOM 1580 C C . PRO A 1 199 ? -19.071 0.804 28.518 1.00 76.62 199 PRO A C 1
ATOM 1582 O O . PRO A 1 199 ? -19.910 0.564 27.638 1.00 76.62 199 PRO A O 1
ATOM 1585 N N . PRO A 1 200 ? -19.347 0.614 29.819 1.00 76.06 200 PRO A N 1
ATOM 1586 C CA . PRO A 1 200 ? -20.682 0.234 30.261 1.00 76.06 200 PRO A CA 1
ATOM 1587 C C . PRO A 1 200 ? -21.712 1.277 29.791 1.00 76.06 200 PRO A C 1
ATOM 1589 O O . PRO A 1 200 ? -21.356 2.437 29.563 1.00 76.06 200 PRO A O 1
ATOM 1592 N N . PRO A 1 201 ? -22.982 0.885 29.572 1.00 73.31 201 PRO A N 1
ATOM 1593 C CA . PRO A 1 201 ? -24.034 1.862 29.312 1.00 73.31 201 PRO A CA 1
ATOM 1594 C C . PRO A 1 201 ? -24.060 2.904 30.441 1.00 73.31 201 PRO A C 1
ATOM 1596 O O . PRO A 1 201 ? -23.831 2.524 31.592 1.00 73.31 201 PRO A O 1
ATOM 1599 N N . PRO A 1 202 ? -24.322 4.191 30.144 1.00 67.50 202 PRO A N 1
ATOM 1600 C CA . PRO A 1 202 ? -24.450 5.202 31.183 1.00 67.50 202 PRO A CA 1
ATOM 1601 C C . PRO A 1 202 ? -25.510 4.753 32.192 1.00 67.50 202 PRO A C 1
ATOM 1603 O O . PRO A 1 202 ? -26.679 4.594 31.842 1.00 67.50 202 PRO A O 1
ATOM 1606 N N . THR A 1 203 ? -25.107 4.508 33.438 1.00 58.28 203 THR A N 1
ATOM 1607 C CA . THR A 1 203 ? -26.053 4.211 34.511 1.00 58.28 203 THR A CA 1
ATOM 1608 C C . THR A 1 203 ? -26.828 5.491 34.788 1.00 58.28 203 THR A C 1
ATOM 1610 O O . THR A 1 203 ? -26.225 6.508 35.135 1.00 58.28 203 THR A O 1
ATOM 1613 N N . HIS A 1 204 ? -28.151 5.474 34.622 1.00 54.41 204 HIS A N 1
ATOM 1614 C CA . HIS A 1 204 ? -28.987 6.597 35.028 1.00 54.41 204 HIS A CA 1
ATOM 1615 C C . HIS A 1 204 ? -28.795 6.833 36.532 1.00 54.41 204 HIS A C 1
ATOM 1617 O O . HIS A 1 204 ? -29.350 6.106 37.351 1.00 54.41 204 HIS A O 1
ATOM 1623 N N . GLN A 1 205 ? -28.024 7.851 36.914 1.00 46.22 205 GLN A N 1
ATOM 1624 C CA . GLN A 1 205 ? -28.265 8.493 38.197 1.00 46.22 205 GLN A CA 1
ATOM 1625 C C . GLN A 1 205 ? -29.512 9.361 38.003 1.00 46.22 205 GLN A C 1
ATOM 1627 O O . GLN A 1 205 ? -29.501 10.244 37.134 1.00 46.22 205 GLN A O 1
ATOM 1632 N N . PRO A 1 206 ? -30.613 9.102 38.734 1.00 44.25 206 PRO A N 1
ATOM 1633 C CA . PRO A 1 206 ? -31.734 10.022 38.722 1.00 44.25 206 PRO A CA 1
ATOM 1634 C C . PRO A 1 206 ? -31.191 11.391 39.120 1.00 44.25 206 PRO A C 1
ATOM 1636 O O . PRO A 1 206 ? -30.398 11.518 40.054 1.00 44.25 206 PRO A O 1
ATOM 1639 N N . LEU A 1 207 ? -31.571 12.406 38.344 1.00 45.69 207 LEU A N 1
ATOM 1640 C CA . LEU A 1 207 ? -31.219 13.784 38.651 1.00 45.69 207 LEU A CA 1
ATOM 1641 C C . LEU A 1 207 ? -31.784 14.025 40.051 1.00 45.69 207 LEU A C 1
ATOM 1643 O O . LEU A 1 207 ? -33.002 13.958 40.212 1.00 45.69 207 LEU A O 1
ATOM 1647 N N . GLN A 1 208 ? -30.931 14.227 41.059 1.00 47.06 208 GLN A N 1
ATOM 1648 C CA . GLN A 1 208 ? -31.407 14.752 42.330 1.00 47.06 208 GLN A CA 1
ATOM 1649 C C . GLN A 1 208 ? -32.079 16.069 41.974 1.00 47.06 208 GLN A C 1
ATOM 1651 O O . GLN A 1 208 ? -31.416 17.022 41.557 1.00 47.06 208 GLN A O 1
ATOM 1656 N N . SER A 1 209 ? -33.410 16.075 42.027 1.00 43.62 209 SER A N 1
ATOM 1657 C CA . SER A 1 209 ? -34.205 17.284 41.963 1.00 43.62 209 SER A CA 1
ATOM 1658 C C . SER A 1 209 ? -33.585 18.217 42.986 1.00 43.62 209 SER A C 1
ATOM 1660 O O . SER A 1 209 ? -33.658 17.936 44.184 1.00 43.62 209 SER A O 1
ATOM 1662 N N . LYS A 1 210 ? -32.904 19.273 42.529 1.00 46.41 210 LYS A N 1
ATOM 1663 C CA . LYS A 1 210 ? -32.561 20.380 43.410 1.00 46.41 210 LYS A CA 1
ATOM 1664 C C . LYS A 1 210 ? -33.898 20.882 43.935 1.00 46.41 210 LYS A C 1
ATOM 1666 O O . LYS A 1 210 ? -34.656 21.518 43.208 1.00 46.41 210 LYS A O 1
ATOM 1671 N N . LEU A 1 211 ? -34.212 20.438 45.148 1.00 46.75 211 LEU A N 1
ATOM 1672 C CA . LEU A 1 211 ? -35.366 20.843 45.915 1.00 46.75 211 LEU A CA 1
ATOM 1673 C C . LEU A 1 211 ? -35.333 22.371 45.972 1.00 46.75 211 LEU A C 1
ATOM 1675 O O . LEU A 1 211 ? -34.293 22.963 46.261 1.00 46.75 211 LEU A O 1
ATOM 1679 N N . SER A 1 212 ? -36.472 22.957 45.629 1.00 49.66 212 SER A N 1
ATOM 1680 C CA . SER A 1 212 ? -36.924 24.301 45.976 1.00 49.66 212 SER A CA 1
ATOM 1681 C C . SER A 1 212 ? -36.082 25.038 47.027 1.00 49.66 212 SER A C 1
ATOM 1683 O O . SER A 1 212 ? -36.004 24.598 48.175 1.00 49.66 212 SER A O 1
ATOM 1685 N N . ALA A 1 213 ? -35.594 26.226 46.679 1.00 38.78 213 ALA A N 1
ATOM 1686 C CA . ALA A 1 213 ? -35.526 27.318 47.643 1.00 38.78 213 ALA A CA 1
ATOM 1687 C C . ALA A 1 213 ? -36.721 28.247 47.349 1.00 38.78 213 ALA A C 1
ATOM 1689 O O . ALA A 1 213 ? -36.836 28.707 46.210 1.00 38.78 213 ALA A O 1
ATOM 1690 N N . PRO A 1 214 ? -37.659 28.446 48.292 1.00 55.00 214 PRO A N 1
ATOM 1691 C CA . PRO A 1 214 ? -38.738 29.412 48.137 1.00 55.00 214 PRO A CA 1
ATOM 1692 C C . PRO A 1 214 ? -38.258 30.842 48.435 1.00 55.00 214 PRO A C 1
ATOM 1694 O O . PRO A 1 214 ? -37.495 31.040 49.376 1.00 55.00 214 PRO A O 1
ATOM 1697 N N . MET A 1 215 ? -38.822 31.770 47.648 1.00 43.34 215 MET A N 1
ATOM 1698 C CA . MET A 1 215 ? -38.812 33.247 47.715 1.00 43.34 215 MET A CA 1
ATOM 1699 C C . MET A 1 215 ? -37.478 33.980 47.555 1.00 43.34 215 MET A C 1
ATOM 1701 O O . MET A 1 215 ? -36.615 33.910 48.452 1.00 43.34 215 MET A O 1
#

Nearest PDB structures (foldseek):
  9e7c-assembly1_A  TM=3.492E-01  e=4.551E+00  Homo sapiens
  7uyx-assembly2_C  TM=2.873E-01  e=3.342E+00  Pseudomonas phage PA1C

Sequence (215 aa):
MALFTPFRGRCGNGSTNCNGKTSRATSAWRNSAPPAAGLIQTTVDSQGQLTYTLDRAKLRTVRSREGRYLLRTNLSADNPEWVWRCYMQLVFVEEAIRTLKGDLGLRPIYHHKAERIEAHLFVAFLAYCLSITLRQWLKALARSLMPRVVLEKLAGLQLLDVRVPTTDGRELLLVRRTEAERDVALLLARLKLTLSPQPPPPTHQPLQSKLSAPM